Protein AF-A0A9N8DNL5-F1 (afdb_monomer)

Solvent-accessible surface area (backbone atoms only — not comparable to full-atom values): 12951 Å² total; per-residue (Å²): 137,85,82,71,65,72,66,59,66,75,75,49,87,77,77,59,66,73,66,71,72,61,70,70,54,91,74,56,85,76,52,72,68,57,38,50,55,44,40,69,40,89,44,74,67,52,39,34,61,72,51,72,67,52,64,84,85,36,72,60,53,48,46,10,54,50,47,49,52,49,54,50,50,51,51,51,52,50,49,50,52,52,50,42,52,55,45,49,52,26,40,57,54,33,55,50,50,36,73,75,72,43,81,92,42,91,84,52,55,82,80,53,50,68,66,56,52,25,36,45,28,22,40,49,66,76,41,69,56,74,81,54,68,69,55,38,50,49,53,51,70,74,46,71,81,56,69,84,80,71,74,86,46,73,64,60,54,48,52,50,49,48,73,72,64,60,79,83,57,67,70,79,22,73,65,41,47,49,51,51,52,50,55,50,50,50,63,70,44,50,81,76,46,52,75,67,58,42,52,52,51,53,50,54,52,53,54,54,58,53,56,56,56,61,66,73,75,111

Organism: NCBI:txid568900

Radius of gyration: 31.04 Å; Cα contacts (8 Å, |Δi|>4): 126; chains: 1; bounding box: 73×64×79 Å

Structure (mmCIF, N/CA/C/O backbone):
data_AF-A0A9N8DNL5-F1
#
_entry.id   AF-A0A9N8DNL5-F1
#
loop_
_atom_site.group_PDB
_atom_site.id
_atom_site.type_symbol
_atom_site.label_atom_id
_atom_site.label_alt_id
_atom_site.label_comp_id
_atom_site.label_asym_id
_atom_site.label_entity_id
_atom_site.label_seq_id
_atom_site.pdbx_PDB_ins_code
_atom_site.Cartn_x
_atom_site.Cartn_y
_atom_site.Cartn_z
_atom_site.occupancy
_atom_site.B_iso_or_equiv
_atom_site.auth_seq_id
_atom_site.auth_comp_id
_atom_site.auth_asym_id
_atom_site.auth_atom_id
_atom_site.pdbx_PDB_model_num
ATOM 1 N N . MET A 1 1 ? 21.127 46.447 -33.912 1.00 42.22 1 MET A N 1
ATOM 2 C CA . MET A 1 1 ? 21.836 46.184 -32.640 1.00 42.22 1 MET A CA 1
ATOM 3 C C . MET A 1 1 ? 22.276 44.729 -32.647 1.00 42.22 1 MET A C 1
ATOM 5 O O . MET A 1 1 ? 21.422 43.860 -32.560 1.00 42.22 1 MET A O 1
ATOM 9 N N . ALA A 1 2 ? 23.565 44.460 -32.865 1.00 48.03 2 ALA A N 1
ATOM 10 C CA . ALA A 1 2 ? 24.095 43.097 -32.912 1.00 48.03 2 ALA A CA 1
ATOM 11 C C . ALA A 1 2 ? 24.393 42.603 -31.489 1.00 48.03 2 ALA A C 1
ATOM 13 O O . ALA A 1 2 ? 25.037 43.297 -30.703 1.00 48.03 2 ALA A O 1
ATOM 14 N N . TYR A 1 3 ? 23.870 41.428 -31.154 1.00 49.16 3 TYR A N 1
ATOM 15 C CA . TYR A 1 3 ? 23.972 40.812 -29.836 1.00 49.16 3 TYR A CA 1
ATOM 16 C C . TYR A 1 3 ? 25.377 40.213 -29.650 1.00 49.16 3 TYR A C 1
ATOM 18 O O . TYR A 1 3 ? 25.775 39.312 -30.385 1.00 49.16 3 TYR A O 1
ATOM 26 N N . ALA A 1 4 ? 26.153 40.732 -28.695 1.00 56.88 4 ALA A N 1
ATOM 27 C CA . ALA A 1 4 ? 27.534 40.309 -28.452 1.00 56.88 4 ALA A CA 1
ATOM 28 C C . ALA A 1 4 ? 27.583 39.002 -27.635 1.00 56.88 4 ALA A C 1
ATOM 30 O O . ALA A 1 4 ? 27.710 39.025 -26.408 1.00 56.88 4 ALA A O 1
ATOM 31 N N . GLY A 1 5 ? 27.485 37.861 -28.325 1.00 59.97 5 GLY A N 1
ATOM 32 C CA . GLY A 1 5 ? 27.493 36.516 -27.730 1.00 59.97 5 GLY A CA 1
ATOM 33 C C . GLY A 1 5 ? 28.741 36.177 -26.901 1.00 59.97 5 GLY A C 1
ATOM 34 O O . GLY A 1 5 ? 28.669 35.353 -25.991 1.00 59.97 5 GLY A O 1
ATOM 35 N N . ASP A 1 6 ? 29.861 36.867 -27.127 1.00 60.97 6 ASP A N 1
ATOM 36 C CA . ASP A 1 6 ? 31.115 36.640 -26.394 1.00 60.97 6 ASP A CA 1
ATOM 37 C C . ASP A 1 6 ? 31.014 36.954 -24.896 1.00 60.97 6 ASP A C 1
ATOM 39 O O . ASP A 1 6 ? 31.701 36.340 -24.078 1.00 60.97 6 ASP A O 1
ATOM 43 N N . ARG A 1 7 ? 30.104 37.856 -24.504 1.00 57.50 7 ARG A N 1
ATOM 44 C CA . ARG A 1 7 ? 29.893 38.209 -23.092 1.00 57.50 7 ARG A CA 1
ATOM 45 C C . ARG A 1 7 ? 29.204 37.104 -22.286 1.00 57.50 7 ARG A C 1
ATOM 47 O O . ARG A 1 7 ? 29.402 37.044 -21.077 1.00 57.50 7 ARG A O 1
ATOM 54 N N . LEU A 1 8 ? 28.466 36.201 -22.938 1.00 55.16 8 LEU A N 1
ATOM 55 C CA . LEU A 1 8 ? 27.789 35.073 -22.281 1.00 55.16 8 LEU A CA 1
ATOM 56 C C . LEU A 1 8 ? 28.742 33.912 -21.951 1.00 55.16 8 LEU A C 1
ATOM 58 O O . LEU A 1 8 ? 28.474 33.128 -21.046 1.00 55.16 8 LEU A O 1
ATOM 62 N N . ARG A 1 9 ? 29.887 33.806 -22.640 1.00 54.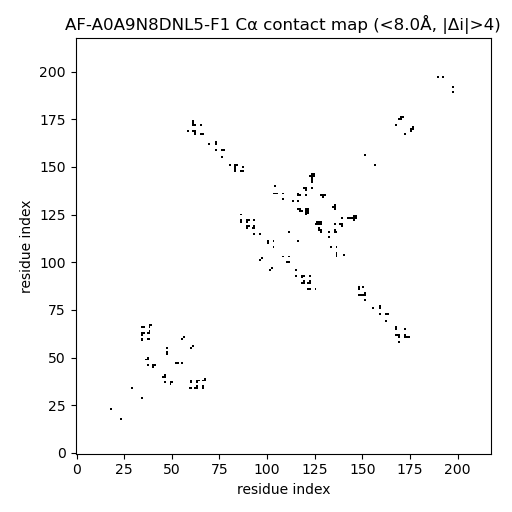59 9 ARG A N 1
ATOM 63 C CA . ARG A 1 9 ? 30.896 32.761 -22.373 1.00 54.59 9 ARG A CA 1
ATOM 64 C C . ARG A 1 9 ? 31.726 33.009 -21.112 1.00 54.59 9 ARG A C 1
ATOM 66 O O . ARG A 1 9 ? 32.368 32.080 -20.621 1.00 54.59 9 ARG A O 1
ATOM 73 N N . ILE A 1 10 ? 31.761 34.247 -20.618 1.00 57.16 10 ILE A N 1
ATOM 74 C CA . ILE A 1 10 ? 32.565 34.635 -19.448 1.00 57.16 10 ILE A CA 1
ATOM 75 C C . ILE A 1 10 ? 31.830 34.302 -18.145 1.00 57.16 10 ILE A C 1
ATOM 77 O O . ILE A 1 10 ? 32.465 33.922 -17.167 1.00 57.16 10 ILE A O 1
ATOM 81 N N . THR A 1 11 ? 30.501 34.390 -18.145 1.00 55.41 11 THR A N 1
ATOM 82 C CA . THR A 1 11 ? 29.647 34.116 -16.980 1.00 55.41 11 THR A CA 1
ATOM 83 C C . THR A 1 11 ? 29.130 32.681 -16.918 1.00 55.41 11 THR A C 1
ATOM 85 O O . THR A 1 11 ? 28.558 32.287 -15.904 1.00 55.41 11 THR A O 1
ATOM 88 N N . ALA A 1 12 ? 29.334 31.880 -17.967 1.00 50.41 12 ALA A N 1
ATOM 89 C CA . ALA A 1 12 ? 28.963 30.472 -17.956 1.00 50.41 12 ALA A CA 1
ATOM 90 C C . ALA A 1 12 ? 29.886 29.681 -17.003 1.00 50.41 12 ALA A C 1
ATOM 92 O O . ALA A 1 12 ? 31.111 29.758 -17.151 1.00 50.41 12 ALA A O 1
ATOM 93 N N . PRO A 1 13 ? 29.347 28.906 -16.041 1.00 52.03 13 PRO A N 1
ATOM 94 C CA . PRO A 1 13 ? 30.156 28.085 -15.147 1.00 52.03 13 PRO A CA 1
ATOM 95 C C . PRO A 1 13 ? 30.932 27.041 -15.961 1.00 52.03 13 PRO A C 1
ATOM 97 O O . PRO A 1 13 ? 30.364 26.092 -16.500 1.00 52.03 13 PRO A O 1
ATOM 100 N N . LYS A 1 14 ? 32.250 27.224 -16.075 1.00 53.91 14 LYS A N 1
ATOM 101 C CA . LYS A 1 14 ? 33.139 26.301 -16.787 1.00 53.91 14 LYS A CA 1
ATOM 102 C C . LYS A 1 14 ? 33.501 25.151 -15.853 1.00 53.91 14 LYS A C 1
ATOM 104 O O . LYS A 1 14 ? 34.304 25.329 -14.939 1.00 53.91 14 LYS A O 1
ATOM 109 N N . ARG A 1 15 ? 32.921 23.968 -16.075 1.00 52.59 15 ARG A N 1
ATOM 110 C CA . ARG A 1 15 ? 33.400 22.739 -15.423 1.00 52.59 15 ARG A CA 1
ATOM 111 C C . ARG A 1 15 ? 34.808 22.437 -15.935 1.00 52.59 15 ARG A C 1
ATOM 113 O O . ARG A 1 15 ? 35.069 22.526 -17.133 1.00 52.59 15 ARG A O 1
ATOM 120 N N . SER A 1 16 ? 35.738 22.149 -15.028 1.00 50.75 16 SER A N 1
ATOM 121 C CA . SER A 1 16 ? 37.130 21.903 -15.403 1.00 50.75 16 SER A CA 1
ATOM 122 C C . SER A 1 16 ? 37.247 20.598 -16.189 1.00 50.75 16 SER A C 1
ATOM 124 O O . SER A 1 16 ? 36.725 19.583 -15.741 1.00 50.75 16 SER A O 1
ATOM 126 N N . ILE A 1 17 ? 38.010 20.595 -17.283 1.00 52.38 17 ILE A N 1
ATOM 127 C CA . ILE A 1 17 ? 38.351 19.399 -18.083 1.00 52.38 17 ILE A CA 1
ATOM 128 C C . ILE A 1 17 ? 38.926 18.268 -17.202 1.00 52.38 17 ILE A C 1
ATOM 130 O O . ILE A 1 17 ? 38.632 17.097 -17.409 1.00 52.38 17 ILE A O 1
ATOM 134 N N . LYS A 1 18 ? 39.601 18.626 -16.100 1.00 46.03 18 LYS A N 1
ATOM 135 C CA . LYS A 1 18 ? 40.074 17.706 -15.049 1.00 46.03 18 LYS A CA 1
ATOM 136 C C . LYS A 1 18 ? 38.978 16.941 -14.290 1.00 46.03 18 LYS A C 1
ATOM 138 O O . LYS A 1 18 ? 39.320 16.136 -13.431 1.00 46.03 18 LYS A O 1
ATOM 143 N N . GLN A 1 19 ? 37.694 17.238 -14.489 1.00 49.69 19 GLN A N 1
ATOM 144 C CA . GLN A 1 19 ? 36.575 16.409 -14.009 1.00 49.69 19 GLN A CA 1
ATOM 145 C C . GLN A 1 19 ? 36.148 15.370 -15.051 1.00 49.69 19 GLN A C 1
ATOM 147 O O . GLN A 1 19 ? 35.568 14.364 -14.681 1.00 49.69 19 GLN A O 1
ATOM 152 N N . PHE A 1 20 ? 36.448 15.600 -16.331 1.00 46.34 20 PHE A N 1
ATOM 153 C CA . PHE A 1 20 ? 36.162 14.671 -17.423 1.00 46.34 20 PHE A CA 1
ATOM 154 C C . PHE A 1 20 ? 37.287 13.634 -17.575 1.00 46.34 20 PHE A C 1
ATOM 156 O O . PHE A 1 20 ? 37.034 12.456 -17.776 1.00 46.34 20 PHE A O 1
ATOM 163 N N . GLU A 1 21 ? 38.541 14.067 -17.410 1.00 40.50 21 GLU A N 1
ATOM 164 C CA . GLU A 1 21 ? 39.739 13.226 -17.583 1.00 40.50 21 GLU A CA 1
ATOM 165 C C . GLU A 1 21 ? 40.130 12.422 -16.335 1.00 40.50 21 GLU A C 1
ATOM 167 O O . GLU A 1 21 ? 41.000 11.559 -16.409 1.00 40.50 21 GLU A O 1
ATOM 172 N N . ARG A 1 22 ? 39.524 12.691 -15.169 1.00 38.41 22 ARG A N 1
ATOM 173 C CA . ARG A 1 22 ? 39.928 12.039 -13.912 1.00 38.41 22 ARG A CA 1
ATOM 174 C C . ARG A 1 22 ? 39.476 10.594 -13.774 1.00 38.41 22 ARG A C 1
ATOM 176 O O . ARG A 1 22 ? 39.698 10.033 -12.708 1.00 38.41 22 ARG A O 1
ATOM 183 N N . GLY A 1 23 ? 38.828 10.020 -14.789 1.00 41.22 23 GLY A N 1
ATOM 184 C CA . GLY A 1 23 ? 38.395 8.627 -14.745 1.00 41.22 23 GLY A CA 1
ATOM 185 C C . GLY A 1 23 ? 37.568 8.288 -13.501 1.00 41.22 23 GLY A C 1
ATOM 186 O O . GLY A 1 23 ? 37.514 7.125 -13.122 1.00 41.22 23 GLY A O 1
ATOM 187 N N . GLU A 1 24 ? 36.931 9.280 -12.859 1.00 40.25 24 GLU A N 1
ATOM 188 C CA . GLU A 1 24 ? 35.728 9.011 -12.082 1.00 40.25 24 GLU A CA 1
ATOM 189 C C . GLU A 1 24 ? 34.743 8.532 -13.132 1.00 40.25 24 GLU A C 1
ATOM 191 O O . GLU A 1 24 ? 34.172 9.325 -13.881 1.00 40.25 24 GLU A O 1
ATOM 196 N N . SER A 1 25 ? 34.686 7.214 -13.285 1.00 35.53 25 SER A N 1
ATOM 197 C CA . SER A 1 25 ? 33.756 6.543 -14.160 1.00 35.53 25 SER A CA 1
ATOM 198 C C . SER A 1 25 ? 32.389 7.177 -13.935 1.00 35.53 25 SER A C 1
ATOM 200 O O . SER A 1 25 ? 31.843 7.142 -12.835 1.00 35.53 25 SER A O 1
ATOM 202 N N . VAL A 1 26 ? 31.848 7.795 -14.987 1.00 46.91 26 VAL A N 1
ATOM 203 C CA . VAL A 1 26 ? 30.470 8.311 -15.011 1.00 46.91 26 VAL A CA 1
ATOM 204 C C . VAL A 1 26 ? 29.481 7.189 -14.651 1.00 46.91 26 VAL A C 1
ATOM 206 O O . VAL A 1 26 ? 28.403 7.453 -14.136 1.00 46.91 26 VAL A O 1
ATOM 209 N N . THR A 1 27 ? 29.907 5.939 -14.827 1.00 41.69 27 THR A N 1
ATOM 210 C CA . THR A 1 27 ? 29.339 4.712 -14.278 1.00 41.69 27 THR A CA 1
ATOM 211 C C . THR A 1 27 ? 29.932 4.408 -12.893 1.00 41.69 27 THR A C 1
ATOM 213 O O . THR A 1 27 ? 30.794 3.541 -12.738 1.00 41.69 27 THR A O 1
ATOM 216 N N . VAL A 1 28 ? 2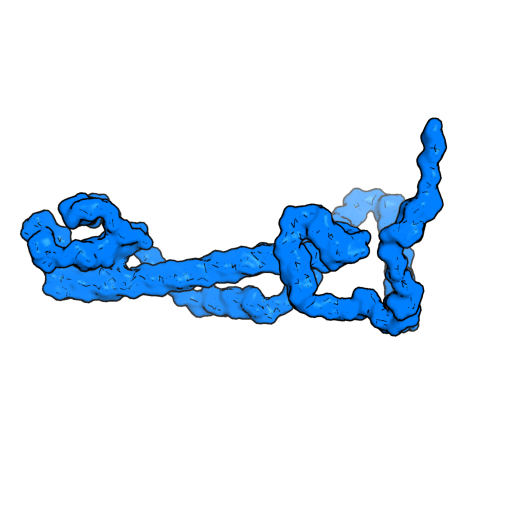9.503 5.120 -11.857 1.00 45.72 28 VAL A N 1
ATOM 217 C CA . VAL A 1 28 ? 29.413 4.469 -10.542 1.00 45.72 28 VAL A CA 1
ATOM 218 C C . VAL A 1 28 ? 28.092 3.714 -10.584 1.00 45.72 28 VAL A C 1
ATOM 220 O O . VAL A 1 28 ? 27.118 4.278 -11.073 1.00 45.72 28 VAL A O 1
ATOM 223 N N . ALA A 1 29 ? 28.046 2.458 -10.132 1.00 46.06 29 ALA A N 1
ATOM 224 C CA . ALA A 1 29 ? 26.772 1.783 -9.894 1.00 46.06 29 ALA A CA 1
ATOM 225 C C . ALA A 1 29 ? 25.918 2.729 -9.043 1.00 46.06 29 ALA A C 1
ATOM 227 O O . ALA A 1 29 ? 26.286 3.020 -7.901 1.00 46.06 29 ALA A O 1
ATOM 228 N N . HIS A 1 30 ? 24.892 3.328 -9.650 1.00 55.09 30 HIS A N 1
ATOM 229 C CA . HIS A 1 30 ? 24.216 4.455 -9.033 1.00 55.09 30 HIS A CA 1
ATOM 230 C C . HIS A 1 30 ? 23.573 3.954 -7.739 1.00 55.09 30 HIS A C 1
ATOM 232 O O . HIS A 1 30 ? 22.736 3.050 -7.785 1.00 55.09 30 HIS A O 1
ATOM 238 N N . PRO A 1 31 ? 24.000 4.473 -6.571 1.00 62.81 31 PRO A N 1
ATOM 239 C CA . PRO A 1 31 ? 23.495 3.991 -5.300 1.00 62.81 31 PRO A CA 1
ATOM 240 C C . PRO A 1 31 ? 21.985 4.211 -5.273 1.00 62.81 31 PRO A C 1
ATOM 242 O O . PRO A 1 31 ? 21.491 5.196 -5.822 1.00 62.81 31 PRO A O 1
ATOM 245 N N . HIS A 1 32 ? 21.256 3.322 -4.600 1.00 65.50 32 HIS A N 1
ATOM 246 C CA . HIS A 1 32 ? 1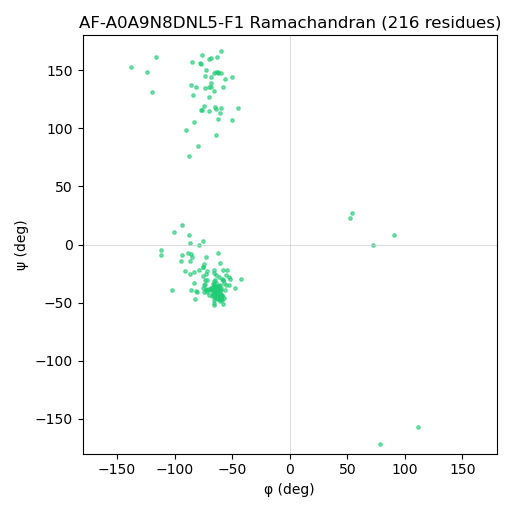9.798 3.371 -4.422 1.00 65.50 32 HIS A CA 1
ATOM 247 C C . HIS A 1 32 ? 19.263 4.792 -4.103 1.00 65.50 32 HIS A C 1
ATOM 249 O O . HIS A 1 32 ? 18.138 5.154 -4.456 1.00 65.50 32 HIS A O 1
ATOM 255 N N . GLU A 1 33 ? 20.071 5.630 -3.455 1.00 67.19 33 GLU A N 1
ATOM 256 C CA . GLU A 1 33 ? 19.788 7.037 -3.162 1.00 67.19 33 GLU A CA 1
ATOM 257 C C . GLU A 1 33 ? 19.566 7.918 -4.404 1.00 67.19 33 GLU A C 1
ATOM 259 O O . GLU A 1 33 ? 18.685 8.779 -4.393 1.00 67.19 33 GLU A O 1
ATOM 264 N N . HIS A 1 34 ? 20.321 7.713 -5.487 1.00 71.94 34 HIS A N 1
ATOM 265 C CA . HIS A 1 34 ? 20.186 8.493 -6.722 1.00 71.94 34 HIS A CA 1
ATOM 266 C C . HIS A 1 34 ? 18.898 8.141 -7.470 1.00 71.94 34 HIS A C 1
ATOM 268 O O . HIS A 1 34 ? 18.178 9.047 -7.893 1.00 71.94 34 HIS A O 1
ATOM 274 N N . LEU A 1 35 ? 18.544 6.854 -7.521 1.00 73.62 35 LEU A N 1
ATOM 275 C CA . LEU A 1 35 ? 17.275 6.401 -8.089 1.00 73.62 35 LEU A CA 1
ATOM 276 C C . LEU A 1 35 ? 16.068 6.894 -7.276 1.00 73.62 35 LEU A C 1
ATOM 278 O O . LEU A 1 35 ? 15.072 7.315 -7.862 1.00 73.62 35 LEU A O 1
ATOM 282 N N . ARG A 1 36 ? 16.167 6.946 -5.938 1.00 74.50 36 ARG A N 1
ATOM 283 C CA . ARG A 1 36 ? 15.143 7.598 -5.094 1.00 74.50 36 ARG A CA 1
ATOM 284 C C . ARG A 1 36 ? 15.032 9.093 -5.376 1.00 74.50 36 ARG A C 1
ATOM 286 O O . ARG A 1 36 ? 13.927 9.626 -5.440 1.00 74.50 36 ARG A O 1
ATOM 293 N N . ALA A 1 37 ? 16.158 9.782 -5.551 1.00 76.75 37 ALA A N 1
ATOM 294 C CA . ALA A 1 37 ? 16.158 11.201 -5.893 1.00 76.75 37 ALA A CA 1
ATOM 295 C C . ALA A 1 37 ? 15.527 11.457 -7.275 1.00 76.75 37 ALA A C 1
ATOM 297 O O . ALA A 1 37 ? 14.791 12.430 -7.436 1.00 76.75 37 ALA A O 1
ATOM 298 N N . LEU A 1 38 ? 15.748 10.563 -8.247 1.00 78.88 38 LEU A N 1
ATOM 299 C CA . LEU A 1 38 ? 15.049 10.568 -9.536 1.00 78.88 38 LEU A CA 1
ATOM 300 C C . LEU A 1 38 ? 13.546 10.306 -9.378 1.00 78.88 38 LEU A C 1
ATOM 302 O O . LEU A 1 38 ? 12.748 11.041 -9.956 1.00 78.88 38 LEU A O 1
ATOM 306 N N . ALA A 1 39 ? 13.154 9.324 -8.563 1.00 78.88 39 ALA A N 1
ATOM 307 C CA . ALA A 1 39 ? 11.749 8.996 -8.312 1.00 78.88 39 ALA A CA 1
ATOM 308 C C . ALA A 1 39 ? 10.992 10.172 -7.668 1.00 78.88 39 ALA A C 1
ATOM 310 O O . ALA A 1 39 ? 9.844 10.445 -8.009 1.00 78.88 39 ALA A O 1
ATOM 311 N N . ALA A 1 40 ? 11.656 10.932 -6.793 1.00 81.88 40 ALA A N 1
ATOM 312 C CA . ALA A 1 40 ? 11.092 12.120 -6.154 1.00 81.88 40 ALA A CA 1
ATOM 313 C C . ALA A 1 40 ? 10.953 13.339 -7.093 1.00 81.88 40 ALA A C 1
ATOM 315 O O . ALA A 1 40 ? 10.324 14.337 -6.724 1.00 81.88 40 ALA A O 1
ATOM 316 N N . CYS A 1 41 ? 11.536 13.306 -8.296 1.00 81.94 41 CYS A N 1
ATOM 317 C CA . CYS A 1 41 ? 11.448 14.411 -9.247 1.00 81.94 41 CYS A CA 1
ATOM 318 C C . CYS A 1 41 ? 10.059 14.474 -9.899 1.00 81.94 41 CYS A C 1
ATOM 320 O O . CYS A 1 41 ? 9.652 13.584 -10.641 1.00 81.94 41 CYS A O 1
ATOM 322 N N . THR A 1 42 ? 9.354 15.588 -9.698 1.00 79.31 42 THR A N 1
ATOM 323 C CA . THR A 1 42 ? 8.004 15.811 -10.249 1.00 79.31 42 THR A CA 1
ATOM 324 C C . THR A 1 42 ? 7.987 16.555 -11.584 1.00 79.31 42 THR A C 1
ATOM 326 O O . THR A 1 42 ? 6.963 16.582 -12.262 1.00 79.31 42 THR A O 1
ATOM 329 N N . THR A 1 43 ? 9.100 17.182 -11.978 1.00 81.31 43 THR A N 1
ATOM 330 C CA . THR A 1 43 ? 9.181 18.018 -13.186 1.00 81.31 43 THR A CA 1
ATOM 331 C C . THR A 1 43 ? 10.274 17.536 -14.127 1.00 81.31 43 THR A C 1
ATOM 333 O O . THR A 1 43 ? 11.332 17.098 -13.680 1.00 81.31 43 THR A O 1
ATOM 336 N N . HIS A 1 44 ? 10.067 17.719 -15.436 1.00 73.44 44 HIS A N 1
ATOM 337 C CA . HIS A 1 44 ? 11.084 17.408 -16.446 1.00 73.44 44 HIS A CA 1
ATOM 338 C C . HIS A 1 44 ? 12.419 18.122 -16.200 1.00 73.44 44 HIS A C 1
ATOM 340 O O . HIS A 1 44 ? 13.468 17.540 -16.449 1.00 73.44 44 HIS A O 1
ATOM 346 N N . GLY A 1 45 ? 12.397 19.356 -15.680 1.00 77.88 45 GLY A N 1
ATOM 347 C CA . GLY A 1 45 ? 13.618 20.085 -15.331 1.00 77.88 45 GLY A CA 1
ATOM 348 C C . GLY A 1 45 ? 14.387 19.430 -14.182 1.00 77.88 45 GLY A C 1
ATOM 349 O O . GLY A 1 45 ? 15.603 19.284 -14.267 1.00 77.88 45 GLY A O 1
ATOM 350 N N . ALA A 1 46 ? 13.688 18.983 -13.135 1.00 79.69 46 ALA A N 1
ATOM 351 C CA . ALA A 1 46 ? 14.308 18.270 -12.020 1.00 79.69 46 ALA A CA 1
ATOM 352 C C . ALA A 1 46 ? 14.909 16.931 -12.473 1.00 79.69 46 ALA A C 1
ATOM 354 O O . ALA A 1 46 ? 16.068 16.655 -12.170 1.00 79.69 46 ALA A O 1
ATOM 355 N N . THR A 1 47 ? 14.173 16.161 -13.284 1.00 75.56 47 THR A N 1
ATOM 356 C CA . THR A 1 47 ? 14.681 14.915 -13.877 1.00 75.56 47 THR A CA 1
ATOM 357 C C . THR A 1 47 ? 15.913 15.181 -14.741 1.00 75.56 47 THR A C 1
ATOM 359 O O . THR A 1 47 ? 16.924 14.525 -14.546 1.00 75.56 47 THR A O 1
ATOM 362 N N . PHE A 1 48 ? 15.884 16.198 -15.612 1.00 74.94 48 PHE A N 1
ATOM 363 C CA . PHE A 1 48 ? 17.024 16.580 -16.457 1.00 74.94 48 PHE A CA 1
ATOM 364 C C . PHE A 1 48 ? 18.265 16.958 -15.638 1.00 74.94 48 PHE A C 1
ATOM 366 O O . PHE A 1 48 ? 19.388 16.611 -15.996 1.00 74.94 48 PHE A O 1
ATOM 373 N N . HIS A 1 49 ? 18.093 17.661 -14.518 1.00 75.00 49 HIS A N 1
ATOM 374 C CA . HIS A 1 49 ? 19.212 17.986 -13.636 1.00 75.00 49 HIS A CA 1
ATOM 375 C C . HIS A 1 49 ? 19.770 16.752 -12.923 1.00 75.00 49 HIS A C 1
ATOM 377 O O . HIS A 1 49 ? 20.990 16.630 -12.797 1.00 75.00 49 HIS A O 1
ATOM 383 N N . GLN A 1 50 ? 18.898 15.837 -12.502 1.00 73.81 50 GLN A N 1
ATOM 384 C CA . GLN A 1 50 ? 19.274 14.630 -11.774 1.00 73.81 50 GLN A CA 1
ATOM 385 C C . GLN A 1 50 ? 19.925 13.570 -12.679 1.00 73.81 50 GLN A C 1
ATOM 387 O O . GLN A 1 50 ? 20.893 12.932 -12.262 1.00 73.81 50 GLN A O 1
ATOM 392 N N . THR A 1 51 ? 19.479 13.461 -13.936 1.00 69.88 51 THR A N 1
ATOM 393 C CA . THR A 1 51 ? 20.136 12.680 -15.000 1.00 69.88 51 THR A CA 1
ATOM 394 C C . THR A 1 51 ? 21.334 13.414 -15.610 1.00 69.88 51 THR A C 1
ATOM 396 O O . THR A 1 51 ? 21.984 12.905 -16.514 1.00 69.88 51 THR A O 1
ATOM 399 N N . LYS A 1 52 ? 21.648 14.635 -15.145 1.00 68.75 52 LYS A N 1
ATOM 400 C CA . LYS A 1 52 ? 22.717 15.505 -15.678 1.00 68.75 52 LYS A CA 1
ATOM 401 C C . LYS A 1 52 ? 22.608 15.770 -17.190 1.00 68.75 52 LYS A C 1
ATOM 403 O O . LYS A 1 52 ? 23.611 16.083 -17.831 1.00 68.75 52 LYS A O 1
ATOM 408 N N . GLY A 1 53 ? 21.397 15.714 -17.734 1.00 66.88 53 GLY A N 1
ATOM 409 C CA . GLY A 1 53 ? 21.105 15.891 -19.151 1.00 66.88 53 GLY A CA 1
ATOM 410 C C . GLY A 1 53 ? 21.123 14.605 -19.971 1.00 66.88 53 GLY A C 1
ATO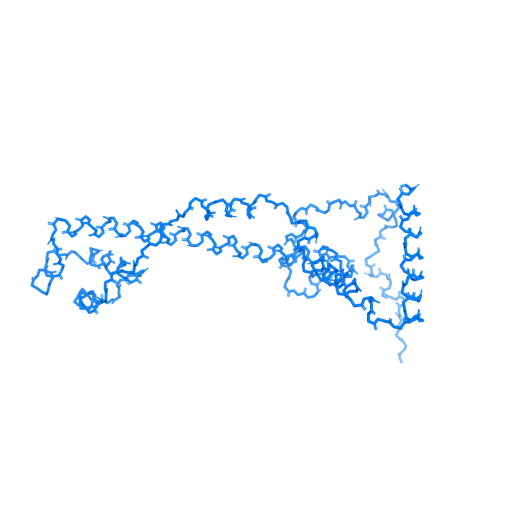M 411 O O . GLY A 1 53 ? 21.029 14.688 -21.194 1.00 66.88 53 GLY A O 1
ATOM 412 N N . ASP A 1 54 ? 21.223 13.448 -19.316 1.00 65.38 54 ASP A N 1
ATOM 413 C CA . ASP A 1 54 ? 21.040 12.156 -19.965 1.00 65.38 54 ASP A CA 1
ATOM 414 C C . ASP A 1 54 ? 19.568 11.920 -20.352 1.00 65.38 54 ASP A C 1
ATOM 416 O O . ASP A 1 54 ? 18.647 12.589 -19.857 1.00 65.38 54 ASP A O 1
ATOM 420 N N . MET A 1 55 ? 19.358 11.008 -21.299 1.00 60.72 55 MET A N 1
ATOM 421 C CA . MET A 1 55 ? 18.091 10.815 -21.994 1.00 60.72 55 MET A CA 1
ATOM 422 C C . MET A 1 55 ? 16.999 10.259 -21.066 1.00 60.72 55 MET A C 1
ATOM 424 O O . MET A 1 55 ? 17.243 9.390 -20.240 1.00 60.72 55 MET A O 1
ATOM 428 N N . ILE A 1 56 ? 15.749 10.696 -21.267 1.00 63.62 56 ILE A N 1
ATOM 429 C CA . ILE A 1 56 ? 14.554 10.207 -20.537 1.00 63.62 56 ILE A CA 1
ATOM 430 C C . ILE A 1 56 ? 14.323 8.693 -20.743 1.00 63.62 56 ILE A C 1
ATOM 432 O O . ILE A 1 56 ? 13.602 8.067 -19.977 1.00 63.62 56 ILE A O 1
ATOM 436 N N . ASN A 1 57 ? 14.961 8.095 -21.752 1.00 64.62 57 ASN A N 1
ATOM 437 C CA . ASN A 1 57 ? 14.884 6.667 -22.052 1.00 64.62 57 ASN A CA 1
ATOM 438 C C . ASN A 1 57 ? 16.018 5.845 -21.415 1.00 64.62 57 ASN A C 1
ATOM 440 O O . ASN A 1 57 ? 16.270 4.733 -21.870 1.00 64.62 57 ASN A O 1
ATOM 444 N N . SER A 1 58 ? 16.728 6.379 -20.419 1.00 70.62 58 SER A N 1
ATOM 445 C CA . SER A 1 58 ? 17.723 5.599 -19.687 1.00 70.62 58 SER A CA 1
ATOM 446 C C . SER A 1 58 ? 17.060 4.584 -18.753 1.00 70.62 58 SER A C 1
ATOM 448 O O . SER A 1 58 ? 15.973 4.814 -18.213 1.00 70.62 58 SER A O 1
ATOM 450 N N . ASP A 1 59 ? 17.749 3.469 -18.523 1.00 72.06 59 ASP A N 1
ATOM 451 C CA . ASP A 1 59 ? 17.341 2.410 -17.593 1.00 72.06 59 ASP A CA 1
ATOM 452 C C . ASP A 1 59 ? 17.025 2.956 -16.191 1.00 72.06 59 ASP A C 1
ATOM 454 O O . ASP A 1 59 ? 16.071 2.529 -15.542 1.00 72.06 59 ASP A O 1
ATOM 458 N N . GLU A 1 60 ? 17.758 3.981 -15.760 1.00 71.25 60 GLU A N 1
ATOM 459 C CA . GLU A 1 60 ? 17.581 4.665 -14.477 1.00 71.25 60 GLU A CA 1
ATOM 460 C C . GLU A 1 60 ? 16.233 5.375 -14.359 1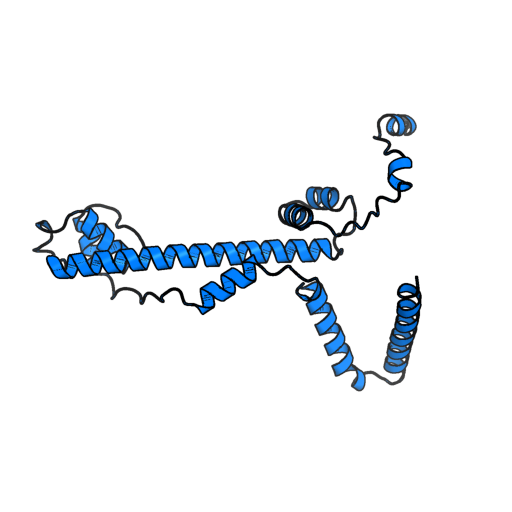.00 71.25 60 GLU A C 1
ATOM 462 O O . GLU A 1 60 ? 15.607 5.361 -13.296 1.00 71.25 60 GLU A O 1
ATOM 467 N N . PHE A 1 61 ? 15.752 5.987 -15.445 1.00 74.75 61 PHE A N 1
ATOM 468 C CA . PHE A 1 61 ? 14.438 6.616 -15.446 1.00 74.75 61 PHE A CA 1
ATOM 469 C C . PHE A 1 61 ? 13.349 5.563 -15.218 1.00 74.75 61 PHE A C 1
ATOM 471 O O . PHE A 1 61 ? 12.485 5.746 -14.356 1.00 74.75 61 PHE A O 1
ATOM 478 N N . PHE A 1 62 ? 13.429 4.428 -15.914 1.00 75.88 62 PHE A N 1
ATOM 479 C CA . PHE A 1 62 ? 12.474 3.332 -15.751 1.00 75.88 62 PHE A CA 1
ATOM 480 C C . PHE A 1 62 ? 12.564 2.679 -14.367 1.00 75.88 62 PHE A C 1
ATOM 482 O O . PHE A 1 62 ? 11.529 2.469 -13.732 1.00 75.88 62 PHE A O 1
ATOM 489 N N . GLN A 1 63 ? 13.771 2.442 -13.851 1.00 79.19 63 GLN A N 1
ATOM 490 C CA . GLN A 1 63 ? 13.980 1.945 -12.487 1.00 79.19 63 GLN A CA 1
ATOM 491 C C . GLN A 1 63 ? 13.414 2.908 -11.436 1.00 79.19 63 GLN A C 1
ATOM 493 O O . GLN A 1 63 ? 12.734 2.470 -10.511 1.00 79.19 63 GLN A O 1
ATOM 498 N N . SER A 1 64 ? 13.612 4.221 -11.596 1.00 78.94 64 SER A N 1
ATOM 499 C CA . SER A 1 64 ? 13.066 5.223 -10.671 1.00 78.94 64 SER A CA 1
ATOM 500 C C . SER A 1 64 ? 11.532 5.234 -10.651 1.00 78.94 64 SER A C 1
ATOM 502 O O . SER A 1 64 ? 10.926 5.357 -9.587 1.00 78.94 64 SER A O 1
ATOM 504 N N . LYS A 1 65 ? 10.885 5.031 -11.807 1.00 82.69 65 LYS A N 1
ATOM 505 C CA . LYS A 1 65 ? 9.420 4.950 -11.911 1.00 82.69 65 LYS A CA 1
ATOM 506 C C . LYS A 1 65 ? 8.860 3.680 -11.278 1.00 82.69 65 LYS A C 1
ATOM 508 O O . LYS A 1 65 ? 7.828 3.743 -10.615 1.00 82.69 65 LYS A O 1
ATOM 513 N N . MET A 1 66 ? 9.553 2.554 -11.425 1.00 80.31 66 MET A N 1
ATOM 514 C CA . MET A 1 66 ? 9.206 1.325 -10.704 1.00 80.31 66 MET A CA 1
ATOM 515 C C . MET A 1 66 ? 9.377 1.495 -9.191 1.00 80.31 66 MET A C 1
ATOM 517 O O . MET A 1 66 ? 8.558 1.002 -8.422 1.00 80.31 66 MET A O 1
ATOM 521 N N . MET A 1 67 ? 10.393 2.244 -8.757 1.00 81.25 67 MET A N 1
ATOM 522 C CA . MET A 1 67 ? 10.607 2.586 -7.347 1.00 81.25 67 MET A CA 1
ATOM 523 C C . MET A 1 67 ? 9.448 3.397 -6.770 1.00 81.25 67 MET A C 1
ATOM 525 O O . MET A 1 67 ? 8.969 3.089 -5.686 1.00 81.25 67 MET A O 1
ATOM 529 N N . GLU A 1 68 ? 8.944 4.377 -7.522 1.00 84.31 68 GLU A N 1
ATOM 530 C CA . GLU A 1 68 ? 7.772 5.171 -7.137 1.00 84.31 68 GLU A CA 1
ATOM 531 C C . GLU A 1 68 ? 6.518 4.297 -6.951 1.00 84.31 68 GLU A C 1
ATOM 533 O O . GLU A 1 68 ? 5.803 4.441 -5.958 1.00 84.31 68 GLU A O 1
ATOM 538 N N . GLN A 1 69 ? 6.266 3.365 -7.877 1.00 84.06 69 GLN A N 1
ATOM 539 C CA . GLN A 1 69 ? 5.149 2.417 -7.770 1.00 84.06 69 GLN A CA 1
ATOM 540 C C . GLN A 1 69 ? 5.310 1.495 -6.561 1.00 84.06 69 GLN A C 1
ATOM 542 O O . GLN A 1 69 ? 4.390 1.343 -5.760 1.00 84.06 69 GLN A O 1
ATOM 547 N N . ARG A 1 70 ? 6.510 0.948 -6.376 1.00 84.81 70 ARG A N 1
ATOM 548 C CA . ARG A 1 70 ? 6.830 0.064 -5.259 1.00 84.81 70 ARG A CA 1
ATOM 549 C C . ARG A 1 70 ? 6.695 0.761 -3.906 1.00 84.81 70 ARG A C 1
ATOM 551 O O . ARG A 1 70 ? 6.119 0.192 -2.985 1.00 84.81 70 ARG A O 1
ATOM 558 N N . ASP A 1 71 ? 7.157 2.004 -3.785 1.00 85.69 71 ASP A N 1
ATOM 559 C CA . ASP A 1 71 ? 6.976 2.812 -2.575 1.00 85.69 71 ASP A CA 1
ATOM 560 C C . ASP A 1 71 ? 5.485 3.067 -2.287 1.00 85.69 71 ASP A C 1
ATOM 562 O O . ASP A 1 71 ? 5.060 3.057 -1.124 1.00 85.69 71 ASP A O 1
ATOM 566 N N . ALA A 1 72 ? 4.666 3.254 -3.329 1.00 88.31 72 ALA A N 1
ATOM 567 C CA . ALA A 1 72 ? 3.218 3.369 -3.185 1.00 88.31 72 ALA A CA 1
ATOM 568 C C . ALA A 1 72 ? 2.581 2.059 -2.688 1.00 88.31 72 ALA A C 1
ATOM 570 O O . ALA A 1 72 ? 1.744 2.106 -1.781 1.00 88.31 72 ALA A O 1
ATOM 571 N N . ASP A 1 73 ? 3.019 0.909 -3.202 1.00 87.69 73 ASP A N 1
ATOM 572 C CA . ASP A 1 73 ? 2.538 -0.412 -2.783 1.00 87.69 73 ASP A CA 1
ATOM 573 C C . ASP A 1 73 ? 2.949 -0.740 -1.342 1.00 87.69 73 ASP A C 1
ATOM 575 O O . ASP A 1 73 ? 2.110 -1.142 -0.531 1.00 87.69 73 ASP A O 1
ATOM 579 N N . ILE A 1 74 ? 4.203 -0.465 -0.964 1.00 88.69 74 ILE A N 1
ATOM 580 C CA . ILE A 1 74 ? 4.685 -0.589 0.422 1.00 88.69 74 ILE A CA 1
ATOM 581 C C . ILE A 1 74 ? 3.829 0.274 1.350 1.00 88.69 74 ILE A C 1
ATOM 583 O O . ILE A 1 74 ? 3.402 -0.176 2.417 1.00 88.69 74 ILE A O 1
ATOM 587 N N . LYS A 1 75 ? 3.549 1.522 0.959 1.00 90.81 75 LYS A N 1
ATOM 588 C CA . LYS A 1 75 ? 2.703 2.425 1.746 1.00 90.81 75 LYS A CA 1
ATOM 589 C C . LYS A 1 75 ? 1.275 1.890 1.870 1.00 90.81 75 LYS A C 1
ATOM 591 O O . LYS A 1 75 ? 0.707 1.943 2.963 1.00 90.81 75 LYS A O 1
ATOM 596 N N . ALA A 1 76 ? 0.702 1.364 0.789 1.00 89.88 76 ALA A N 1
ATOM 597 C CA . ALA A 1 76 ? -0.635 0.780 0.790 1.00 89.88 76 ALA A CA 1
ATOM 598 C C . ALA A 1 76 ? -0.718 -0.453 1.705 1.00 89.88 76 ALA A C 1
ATOM 600 O O . ALA A 1 76 ? -1.632 -0.542 2.530 1.00 89.88 76 ALA A O 1
ATOM 601 N N . LEU A 1 77 ? 0.262 -1.359 1.633 1.00 89.31 77 LEU A N 1
ATOM 602 C CA . LEU A 1 77 ? 0.341 -2.545 2.489 1.00 89.31 77 LEU A CA 1
ATOM 603 C C . LEU A 1 77 ? 0.563 -2.183 3.959 1.00 89.31 77 LEU A C 1
ATOM 605 O O . LEU A 1 77 ? -0.125 -2.723 4.826 1.00 89.31 77 LEU A O 1
ATOM 609 N N . LYS A 1 78 ? 1.434 -1.213 4.264 1.00 91.12 78 LYS A N 1
ATOM 610 C CA . LYS A 1 78 ? 1.606 -0.702 5.636 1.00 91.12 78 LYS A CA 1
ATOM 611 C C . LYS A 1 78 ? 0.312 -0.120 6.193 1.00 91.12 78 LYS A C 1
ATOM 613 O O . LYS A 1 78 ? -0.057 -0.434 7.324 1.00 91.12 78 LYS A O 1
ATOM 618 N N . GLN A 1 79 ? -0.416 0.663 5.396 1.00 90.00 79 GLN A N 1
ATOM 619 C CA . GLN A 1 79 ? -1.706 1.212 5.812 1.00 90.00 79 GLN A CA 1
ATOM 620 C C . GLN A 1 79 ? -2.750 0.106 6.023 1.00 90.00 79 GLN A C 1
ATOM 622 O O . GLN A 1 79 ? -3.515 0.151 6.986 1.00 90.00 79 GLN A O 1
ATOM 627 N N . LYS A 1 80 ? -2.776 -0.913 5.154 1.00 89.00 80 LYS A N 1
ATOM 628 C CA . LYS A 1 80 ? -3.639 -2.095 5.304 1.00 89.00 80 LYS A CA 1
ATOM 629 C C . LYS A 1 80 ? -3.314 -2.851 6.598 1.00 89.00 80 LYS A C 1
ATOM 631 O O . LYS A 1 80 ? -4.239 -3.195 7.335 1.00 89.00 80 LYS A O 1
ATOM 636 N N . LYS A 1 81 ? -2.033 -3.044 6.925 1.00 90.56 81 LYS A N 1
ATOM 637 C CA . LYS A 1 81 ? -1.574 -3.658 8.184 1.00 90.56 81 LYS A CA 1
ATOM 638 C C . LYS A 1 81 ? -2.006 -2.851 9.406 1.00 90.56 81 LYS A C 1
ATOM 640 O O . LYS A 1 81 ? -2.553 -3.401 10.358 1.00 90.56 81 LYS A O 1
ATOM 645 N N . GLU A 1 82 ? -1.822 -1.535 9.380 1.00 90.31 82 GLU A N 1
ATOM 646 C CA . GLU A 1 82 ? -2.243 -0.667 10.483 1.00 90.31 82 GLU A CA 1
ATOM 647 C C . GLU A 1 82 ? -3.767 -0.698 10.681 1.00 90.31 82 GLU A C 1
ATOM 649 O O . GLU A 1 82 ? -4.250 -0.872 11.802 1.00 90.31 82 GLU A O 1
ATOM 654 N N . ASN A 1 83 ? -4.533 -0.605 9.591 1.00 86.94 83 ASN A N 1
ATOM 655 C CA . ASN A 1 83 ? -5.994 -0.604 9.629 1.00 86.94 83 ASN A CA 1
ATOM 656 C C . ASN A 1 83 ? -6.561 -1.939 10.126 1.00 86.94 83 ASN A C 1
ATOM 658 O O . ASN A 1 83 ? -7.479 -1.944 10.946 1.00 86.94 83 ASN A O 1
ATOM 662 N N . THR A 1 84 ? -6.015 -3.066 9.658 1.00 87.38 84 THR A N 1
ATOM 663 C CA . THR A 1 84 ? -6.443 -4.407 10.089 1.00 87.38 84 THR A CA 1
ATOM 664 C C . THR A 1 84 ? -6.157 -4.620 11.573 1.00 87.38 84 THR A C 1
ATOM 666 O O . THR A 1 84 ? -7.057 -5.022 12.307 1.00 87.38 84 THR A O 1
ATOM 669 N N . MET A 1 85 ? -4.965 -4.251 12.057 1.00 87.88 85 MET A N 1
ATOM 670 C CA . MET A 1 85 ? -4.646 -4.312 13.489 1.00 87.88 85 MET A CA 1
ATOM 671 C C . MET A 1 85 ? -5.539 -3.390 14.332 1.00 87.88 85 MET A C 1
ATOM 673 O O . MET A 1 85 ? -5.990 -3.777 15.409 1.00 87.88 85 MET A O 1
ATOM 677 N N . ALA A 1 86 ? -5.814 -2.169 13.864 1.00 87.06 86 ALA A N 1
ATOM 678 C CA . ALA A 1 86 ? -6.674 -1.223 14.574 1.00 87.06 86 ALA A CA 1
ATOM 679 C C . ALA A 1 86 ? -8.138 -1.687 14.643 1.00 87.06 86 ALA A C 1
ATOM 681 O O . ALA A 1 86 ? -8.820 -1.399 15.630 1.00 87.06 86 ALA A O 1
ATOM 682 N N . LEU A 1 87 ? -8.616 -2.378 13.606 1.00 86.06 87 LEU A N 1
ATOM 683 C CA . LEU A 1 87 ? -9.956 -2.956 13.557 1.00 86.06 87 LEU A CA 1
ATOM 684 C C . LEU A 1 87 ? -10.050 -4.219 14.420 1.00 86.06 87 LEU A C 1
ATOM 686 O O . LEU A 1 87 ? -11.047 -4.394 15.112 1.00 86.06 87 LEU A O 1
ATOM 690 N N . GLN A 1 88 ? -8.997 -5.041 14.449 1.00 87.50 88 GLN A N 1
ATOM 691 C CA . GLN A 1 88 ? -8.916 -6.209 15.325 1.00 87.50 88 GLN A CA 1
ATOM 692 C C . GLN A 1 88 ? -8.957 -5.802 16.802 1.00 87.50 88 GLN A C 1
ATOM 694 O O . GLN A 1 88 ? -9.776 -6.321 17.548 1.00 87.50 88 GLN A O 1
ATOM 699 N N . LYS A 1 89 ? -8.177 -4.791 17.209 1.00 88.94 89 LYS A N 1
ATOM 700 C CA . LYS A 1 89 ? -8.250 -4.246 18.577 1.00 88.94 89 LYS A CA 1
ATOM 701 C C . LYS A 1 89 ? -9.643 -3.718 18.919 1.00 88.94 89 LYS A C 1
ATOM 703 O O . LYS A 1 89 ? -10.151 -3.986 19.998 1.00 88.94 89 LYS A O 1
ATOM 708 N N . ALA A 1 90 ? -10.274 -2.994 17.991 1.00 87.50 90 ALA A N 1
ATOM 709 C CA . ALA A 1 90 ? -11.631 -2.490 18.193 1.00 87.50 90 ALA A CA 1
ATOM 710 C C . ALA A 1 90 ? -12.659 -3.624 18.326 1.00 87.50 90 ALA A C 1
ATOM 712 O O . ALA A 1 90 ? -13.620 -3.475 19.072 1.00 87.50 90 ALA A O 1
ATOM 713 N N . LYS A 1 91 ? -12.455 -4.746 17.624 1.00 88.25 91 LYS A N 1
ATOM 714 C CA . LYS A 1 91 ? -13.260 -5.957 17.785 1.00 88.25 91 LYS A CA 1
ATOM 715 C C . LYS A 1 91 ? -13.064 -6.574 19.164 1.00 88.25 91 LYS A C 1
ATOM 717 O O . LYS A 1 91 ? -14.052 -6.818 19.835 1.00 88.25 91 LYS A O 1
ATOM 722 N N . ASP A 1 92 ? -11.822 -6.781 19.592 1.00 88.62 92 ASP A N 1
ATOM 723 C CA . ASP A 1 92 ? -11.533 -7.403 20.887 1.00 88.62 92 ASP A CA 1
ATOM 724 C C . ASP A 1 92 ? -12.098 -6.553 22.049 1.00 88.62 92 ASP A C 1
ATOM 726 O O . ASP A 1 92 ? -12.686 -7.082 22.991 1.00 88.62 92 ASP A O 1
ATOM 730 N N . GLU A 1 93 ? -11.993 -5.221 21.952 1.00 89.88 93 GLU A N 1
ATOM 731 C CA . GLU A 1 93 ? -12.607 -4.278 22.899 1.00 89.88 93 GLU A CA 1
ATOM 732 C C . GLU A 1 93 ? -14.145 -4.307 22.839 1.00 89.88 93 GLU A C 1
ATOM 734 O O . GLU A 1 93 ? -14.805 -4.294 23.878 1.00 89.88 93 GLU A O 1
ATOM 739 N N . ALA A 1 94 ? -14.732 -4.364 21.640 1.00 87.44 94 ALA A N 1
ATOM 740 C CA . ALA A 1 94 ? -16.179 -4.464 21.459 1.00 87.44 94 ALA A CA 1
ATOM 741 C C . ALA A 1 94 ? -16.738 -5.779 22.020 1.00 87.44 94 ALA A C 1
ATOM 743 O O . ALA A 1 94 ? -17.742 -5.756 22.729 1.00 87.44 94 ALA A O 1
ATOM 744 N N . ASP A 1 95 ? -16.075 -6.903 21.752 1.00 87.62 95 ASP A N 1
ATOM 745 C CA . ASP A 1 95 ? -16.455 -8.225 22.248 1.00 87.62 95 ASP A CA 1
ATOM 746 C C . ASP A 1 95 ? -16.377 -8.267 23.788 1.00 87.62 95 ASP A C 1
ATOM 748 O O . ASP A 1 95 ? -17.268 -8.825 24.430 1.00 87.62 95 ASP A O 1
ATOM 752 N N . ALA A 1 96 ? -15.388 -7.602 24.404 1.00 90.56 96 ALA A N 1
ATOM 753 C CA . ALA A 1 96 ? -15.304 -7.453 25.861 1.00 90.56 96 ALA A CA 1
ATOM 754 C C . ALA A 1 96 ? -16.462 -6.618 26.443 1.00 90.56 96 ALA A C 1
ATOM 756 O O . ALA A 1 96 ? -17.066 -7.014 27.440 1.00 90.56 96 ALA A O 1
ATOM 757 N N . ILE A 1 97 ? -16.816 -5.499 25.798 1.00 88.38 97 ILE A N 1
ATOM 758 C CA . ILE A 1 97 ? -17.950 -4.653 26.209 1.00 88.38 97 ILE A CA 1
ATOM 759 C C . ILE A 1 97 ? -19.272 -5.427 26.104 1.00 88.38 97 ILE A C 1
ATOM 761 O O . ILE A 1 97 ? -20.104 -5.352 27.009 1.00 88.38 97 ILE A O 1
ATOM 765 N N . ILE A 1 98 ? -19.463 -6.182 25.019 1.00 86.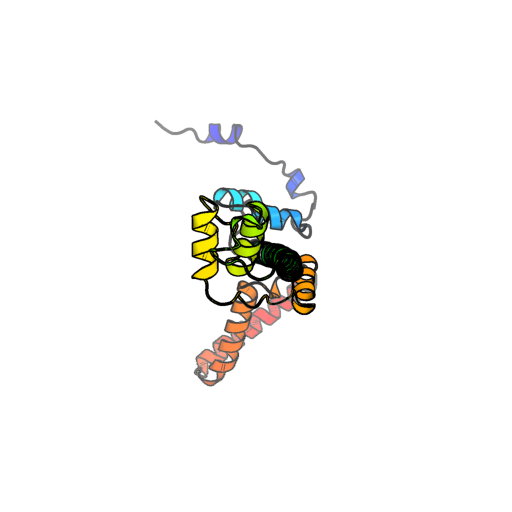69 98 ILE A N 1
ATOM 766 C CA . ILE A 1 98 ? -20.666 -6.994 24.800 1.00 86.69 98 ILE A CA 1
ATOM 767 C C . ILE A 1 98 ? -20.732 -8.144 25.813 1.00 86.69 98 ILE A C 1
ATOM 769 O O . ILE A 1 98 ? -21.814 -8.449 26.309 1.00 86.69 98 ILE A O 1
ATOM 773 N N . ALA A 1 99 ? -19.599 -8.753 26.172 1.00 87.06 99 ALA A N 1
ATOM 774 C CA . ALA A 1 99 ? -19.554 -9.798 27.192 1.00 87.06 99 ALA A CA 1
ATOM 775 C C . ALA A 1 99 ? -19.907 -9.280 28.600 1.00 87.06 99 ALA A C 1
ATOM 777 O O . ALA A 1 99 ? -20.531 -10.006 29.372 1.00 87.06 99 ALA A O 1
ATOM 778 N N . GLU A 1 100 ? -19.528 -8.042 28.939 1.00 87.50 100 GLU A N 1
ATOM 779 C CA . GLU A 1 100 ? -19.798 -7.444 30.253 1.00 87.50 100 GLU A CA 1
ATOM 780 C C . GLU A 1 100 ? -21.215 -6.853 30.364 1.00 87.50 100 GLU A C 1
ATOM 782 O O . GLU A 1 100 ? -21.902 -7.085 31.359 1.00 87.50 100 GLU A O 1
ATOM 787 N N . LYS A 1 101 ? -21.656 -6.084 29.357 1.00 84.50 101 LYS A N 1
ATOM 788 C CA . LYS A 1 101 ? -22.885 -5.264 29.410 1.00 84.50 101 LYS A CA 1
ATOM 789 C C . LYS A 1 101 ? -24.008 -5.738 28.480 1.00 84.50 101 LYS A C 1
ATOM 791 O O . LYS A 1 101 ? -25.123 -5.227 28.563 1.00 84.50 101 LYS A O 1
ATOM 796 N N . GLY A 1 102 ? -23.740 -6.701 27.599 1.00 82.38 102 GLY A N 1
ATOM 797 C CA . GLY A 1 102 ? -24.683 -7.162 26.578 1.00 82.38 102 GLY A CA 1
ATOM 798 C C . GLY A 1 102 ? -24.778 -6.237 25.359 1.00 82.38 102 GLY A C 1
ATOM 799 O O . GLY A 1 102 ? -23.998 -5.298 25.190 1.00 82.38 102 GLY A O 1
ATOM 800 N N . GLU A 1 103 ? -25.740 -6.512 24.471 1.00 80.44 103 GLU A N 1
ATOM 801 C CA . GLU A 1 103 ? -25.947 -5.697 23.270 1.00 80.44 103 GLU A CA 1
ATOM 802 C C . GLU A 1 103 ? -26.598 -4.335 23.601 1.00 80.44 103 GLU A C 1
ATOM 804 O O . GLU A 1 103 ? -27.590 -4.274 24.338 1.00 80.44 103 GLU A O 1
ATOM 809 N N . PRO A 1 104 ? -26.096 -3.217 23.037 1.00 78.81 104 PRO A N 1
ATOM 810 C CA . PRO A 1 104 ? -26.666 -1.898 23.281 1.00 78.81 104 PRO A CA 1
ATOM 811 C C . PRO A 1 104 ? -28.090 -1.798 22.735 1.00 78.81 104 PRO A C 1
ATOM 813 O O . PRO A 1 104 ? -28.304 -1.858 21.527 1.00 78.81 104 PRO A O 1
ATOM 816 N N . THR A 1 105 ? -29.056 -1.565 23.621 1.00 79.25 105 THR A N 1
ATO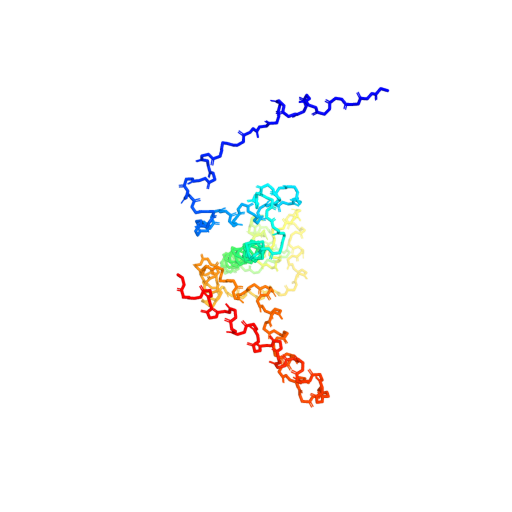M 817 C CA . THR A 1 105 ? -30.464 -1.318 23.268 1.00 79.25 105 THR A CA 1
ATOM 818 C C . THR A 1 105 ? -30.864 0.101 23.686 1.00 79.25 105 THR A C 1
ATOM 820 O O . THR A 1 105 ? -30.206 0.718 24.527 1.00 79.25 105 THR A O 1
ATOM 823 N N . THR A 1 106 ? -31.952 0.648 23.131 1.00 72.44 106 THR A N 1
ATOM 824 C CA . THR A 1 106 ? -32.470 1.984 23.495 1.00 72.44 106 THR A CA 1
ATOM 825 C C . THR A 1 106 ? -32.752 2.142 24.992 1.00 72.44 106 THR A C 1
ATOM 827 O O . THR A 1 106 ? -32.674 3.253 25.511 1.00 72.44 106 THR A O 1
ATOM 830 N N . GLU A 1 107 ? -33.035 1.042 25.690 1.00 73.81 107 GLU A N 1
ATOM 831 C CA . GLU A 1 107 ? -33.315 1.003 27.130 1.00 73.81 107 GLU A CA 1
ATOM 832 C C . GLU A 1 107 ? -32.028 1.040 27.976 1.00 73.81 107 GLU A C 1
ATOM 834 O O . GLU A 1 107 ? -31.935 1.820 28.927 1.00 73.81 107 GLU A O 1
ATOM 839 N N . ASN A 1 108 ? -30.981 0.322 27.551 1.00 75.12 108 ASN A N 1
ATOM 840 C CA . ASN A 1 108 ? -29.698 0.224 28.267 1.00 75.12 108 ASN A CA 1
ATOM 841 C C . ASN A 1 108 ? -28.713 1.340 27.892 1.00 75.12 108 ASN A C 1
ATOM 843 O O . ASN A 1 108 ? -27.564 1.359 28.328 1.00 75.12 108 ASN A O 1
ATOM 847 N N . MET A 1 109 ? -29.157 2.338 27.124 1.00 72.62 109 MET A N 1
ATOM 848 C CA . MET A 1 109 ? -28.333 3.464 26.679 1.00 72.62 109 MET A CA 1
ATOM 849 C C . MET A 1 109 ? -27.609 4.187 27.830 1.00 72.62 109 MET A C 1
ATOM 851 O O . MET A 1 109 ? -26.561 4.796 27.610 1.00 72.62 109 MET A O 1
ATOM 855 N N . LYS A 1 110 ? -28.150 4.174 29.053 1.00 78.38 110 LYS A N 1
ATOM 856 C CA . LYS A 1 110 ? -27.532 4.829 30.219 1.00 78.38 110 LYS A CA 1
ATOM 857 C C . LYS A 1 110 ? -26.289 4.099 30.739 1.00 78.38 110 LYS A C 1
ATOM 859 O O . LYS A 1 110 ? -25.427 4.763 31.303 1.00 78.38 110 LYS A O 1
ATOM 864 N N . GLU A 1 111 ? -26.181 2.795 30.506 1.00 80.56 111 GLU A N 1
ATOM 865 C CA . GLU A 1 111 ? -25.125 1.923 31.045 1.00 80.56 111 GLU A CA 1
ATOM 866 C C . GLU A 1 111 ? -23.831 1.971 30.221 1.00 80.56 111 GLU A C 1
ATOM 868 O O . GLU A 1 111 ? -22.737 1.722 30.738 1.00 80.56 111 GLU A O 1
ATOM 873 N N . PHE A 1 112 ? -23.942 2.355 28.947 1.00 81.81 112 PHE A N 1
ATOM 874 C CA . PHE A 1 112 ? -22.796 2.520 28.058 1.00 81.81 112 PHE A CA 1
ATOM 875 C C . PHE A 1 112 ? -22.177 3.905 28.200 1.00 81.81 112 PHE A C 1
ATOM 877 O O . PHE A 1 112 ? -22.888 4.908 28.225 1.00 81.81 112 PHE A O 1
ATOM 884 N N . SER A 1 113 ? -20.856 4.016 28.237 1.00 86.50 113 SER A N 1
ATOM 885 C CA . SER A 1 113 ? -20.192 5.318 28.114 1.00 86.50 113 SER A CA 1
ATOM 886 C C . SER A 1 113 ? -20.193 5.805 26.654 1.00 86.50 113 SER A C 1
ATOM 888 O O . SER A 1 113 ? -20.441 5.044 25.719 1.00 86.50 113 SER A O 1
ATOM 890 N N . ALA A 1 114 ? -19.950 7.101 26.429 1.00 84.19 114 ALA A N 1
ATOM 891 C CA . ALA A 1 114 ? -19.823 7.627 25.063 1.00 84.19 114 ALA A CA 1
ATOM 892 C C . ALA A 1 114 ? -18.634 6.985 24.319 1.00 84.19 114 ALA A C 1
ATOM 894 O O . ALA A 1 114 ? -18.738 6.682 23.137 1.00 84.19 114 ALA A O 1
ATOM 895 N N . THR A 1 115 ? -17.546 6.704 25.041 1.00 85.81 115 THR A N 1
ATOM 896 C CA . THR A 1 115 ? -16.348 6.033 24.522 1.00 85.81 115 THR A CA 1
ATOM 897 C C . THR A 1 115 ? -16.604 4.578 24.138 1.00 85.81 115 THR A C 1
ATOM 899 O O . THR A 1 115 ? -16.120 4.137 23.103 1.00 85.81 115 THR A O 1
ATOM 902 N N . GLU A 1 116 ? -17.396 3.840 24.920 1.00 86.69 116 GLU A N 1
ATOM 903 C CA . GLU A 1 116 ? -17.784 2.460 24.586 1.00 86.69 116 GLU A CA 1
ATOM 904 C C . GLU A 1 116 ? -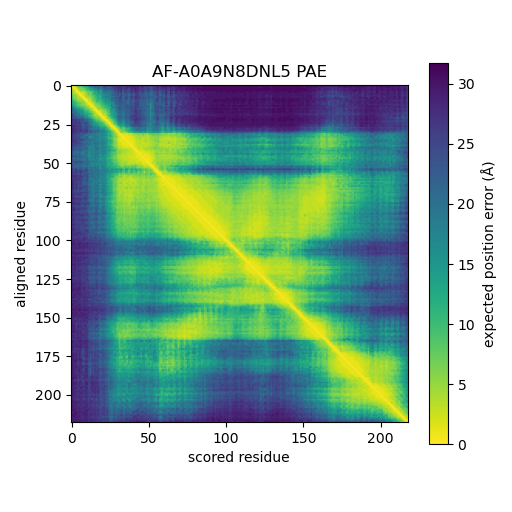18.645 2.404 23.320 1.00 86.69 116 GLU A C 1
ATOM 906 O O . GLU A 1 116 ? -18.423 1.561 22.453 1.00 86.69 116 GLU A O 1
ATOM 911 N N . LEU A 1 117 ? -19.588 3.341 23.166 1.00 84.94 117 LEU A N 1
ATOM 912 C CA . LEU A 1 117 ? -20.398 3.440 21.949 1.00 84.94 117 LEU A CA 1
ATOM 913 C C . LEU A 1 117 ? -19.560 3.819 20.725 1.00 84.94 117 LEU A C 1
ATOM 915 O O . LEU A 1 117 ? -19.825 3.318 19.634 1.00 84.94 117 LEU A O 1
ATOM 919 N N . ASP A 1 118 ? -18.524 4.643 20.893 1.00 86.88 118 ASP A N 1
ATOM 920 C CA . ASP A 1 118 ? -17.579 4.945 19.817 1.00 86.88 118 ASP A CA 1
ATOM 921 C C . ASP A 1 118 ? -16.755 3.721 19.398 1.00 86.88 118 ASP A C 1
ATOM 923 O O . ASP A 1 118 ? -16.501 3.551 18.205 1.00 86.88 118 ASP A O 1
ATOM 927 N N . ILE A 1 119 ? -16.353 2.866 20.345 1.00 86.75 119 ILE A N 1
ATOM 928 C CA . ILE A 1 119 ? -15.641 1.606 20.066 1.00 86.75 119 ILE A CA 1
ATOM 929 C C . ILE A 1 119 ? -16.555 0.642 19.303 1.00 86.75 119 ILE A C 1
ATOM 931 O O . ILE A 1 119 ? -16.167 0.132 18.252 1.00 86.75 119 ILE A O 1
ATOM 935 N N . LEU A 1 120 ? -17.796 0.467 19.761 1.00 85.12 120 LEU A N 1
ATOM 936 C CA . LEU A 1 120 ? -18.799 -0.379 19.105 1.00 85.12 120 LEU A CA 1
ATOM 937 C C . LEU A 1 120 ? -19.148 0.125 17.697 1.00 85.12 120 LEU A C 1
ATOM 939 O O . LEU A 1 120 ? -19.238 -0.654 16.744 1.00 85.12 120 LEU A O 1
ATOM 943 N N . HIS A 1 121 ? -19.279 1.441 17.533 1.00 85.31 121 HIS A N 1
ATOM 944 C CA . HIS A 1 121 ? -19.467 2.060 16.226 1.00 85.31 121 HIS A CA 1
ATOM 945 C C . HIS A 1 121 ? -18.234 1.864 15.329 1.00 85.31 121 HIS A C 1
ATOM 947 O O . HIS A 1 121 ? -18.373 1.537 14.150 1.00 85.31 121 HIS A O 1
ATOM 953 N N . LYS A 1 122 ? -17.019 2.009 15.874 1.00 86.44 122 LYS A N 1
ATOM 954 C CA . LYS A 1 122 ? -15.765 1.768 15.146 1.00 86.44 122 LYS A CA 1
ATOM 955 C C . LYS A 1 122 ? -15.631 0.315 14.704 1.00 86.44 122 LYS A C 1
ATOM 957 O O . LYS A 1 122 ? -15.174 0.086 13.590 1.00 86.44 122 LYS A O 1
ATOM 962 N N . TYR A 1 123 ? -16.062 -0.640 15.518 1.00 84.06 123 TYR A N 1
ATOM 963 C CA . TYR A 1 123 ? -16.081 -2.050 15.145 1.00 84.06 123 TYR A CA 1
ATOM 964 C C . TYR A 1 123 ? -17.032 -2.323 13.967 1.00 84.06 123 TYR A C 1
ATOM 966 O O . TYR A 1 123 ? -16.634 -2.969 13.000 1.00 84.06 123 TYR A O 1
ATOM 974 N N . LYS A 1 124 ? -18.255 -1.769 13.983 1.00 82.19 124 LYS A N 1
ATOM 975 C CA . LYS A 1 124 ? -19.218 -1.964 12.882 1.00 82.19 124 LYS A CA 1
ATOM 976 C C . LYS A 1 124 ? -18.882 -1.195 11.597 1.00 82.19 124 LYS A C 1
ATOM 978 O O . LYS A 1 124 ? -19.082 -1.729 10.510 1.00 82.19 124 LYS A O 1
ATOM 983 N N . PHE A 1 125 ? -18.393 0.043 11.701 1.00 79.25 125 PHE A N 1
ATOM 984 C CA . PHE A 1 125 ? -18.228 0.957 10.557 1.00 79.25 125 PHE A CA 1
ATOM 985 C C . PHE A 1 125 ? -16.772 1.271 10.180 1.00 79.25 125 PHE A C 1
ATOM 987 O O . PHE A 1 125 ? -16.537 2.020 9.231 1.00 79.25 125 PHE A O 1
ATOM 994 N N . GLY A 1 126 ? -15.785 0.790 10.939 1.00 77.00 126 GLY A N 1
ATOM 995 C CA . GLY A 1 126 ? -14.363 1.111 10.750 1.00 77.00 126 GLY A CA 1
ATOM 996 C C . GLY A 1 126 ? -13.962 2.536 11.159 1.00 77.00 126 GLY A C 1
ATOM 997 O O . GLY A 1 126 ? -12.790 2.898 11.072 1.00 77.00 126 GLY A O 1
ATOM 998 N N . LYS A 1 127 ? -14.908 3.359 11.629 1.00 81.69 127 LYS A N 1
ATOM 999 C CA . LYS A 1 127 ? -14.698 4.763 12.021 1.00 81.69 127 LYS A CA 1
ATOM 1000 C C . LYS A 1 127 ? -15.439 5.106 13.309 1.00 81.69 127 LYS A C 1
ATOM 1002 O O . LYS A 1 127 ? -16.474 4.516 13.610 1.00 81.69 127 LYS A O 1
ATOM 1007 N N . LYS A 1 128 ? -14.926 6.092 14.048 1.00 83.00 128 LYS A N 1
ATOM 1008 C CA . LYS A 1 128 ? -15.579 6.595 15.267 1.00 83.00 128 LYS A CA 1
ATOM 1009 C C . LYS A 1 128 ? -16.953 7.192 14.946 1.00 83.00 128 LYS A C 1
ATOM 1011 O O . LYS A 1 128 ? -17.149 7.729 13.850 1.00 83.00 128 LYS A O 1
ATOM 1016 N N . GLY A 1 129 ? -17.878 7.087 15.898 1.00 78.50 129 GLY A N 1
ATOM 1017 C CA . GLY A 1 129 ? -19.177 7.741 15.813 1.00 78.50 129 GLY A CA 1
ATOM 1018 C C . GLY A 1 129 ? -19.011 9.259 15.766 1.00 78.50 129 GLY A C 1
ATOM 1019 O O . GLY A 1 129 ? -18.068 9.817 16.326 1.00 78.50 129 GLY A O 1
ATOM 1020 N N . GLN A 1 130 ? -19.905 9.944 15.058 1.00 76.94 130 GLN A N 1
ATOM 1021 C CA . GLN A 1 130 ? -19.965 11.404 15.061 1.00 76.94 130 GLN A CA 1
ATOM 1022 C C . GLN A 1 130 ? -21.328 11.846 15.585 1.00 76.94 130 GLN A C 1
ATOM 1024 O O . GLN A 1 130 ? -22.356 11.374 15.107 1.00 76.94 130 GLN A O 1
ATOM 1029 N N . GLY A 1 131 ? -21.333 12.777 16.540 1.00 81.00 131 GLY A N 1
ATOM 1030 C CA . GLY A 1 131 ? -22.555 13.387 17.062 1.00 81.00 131 GLY A CA 1
ATOM 1031 C C . GLY A 1 131 ? -22.869 13.007 18.506 1.00 81.00 131 GLY A C 1
ATOM 1032 O O . GLY A 1 131 ? -21.980 12.686 19.296 1.00 81.00 131 GLY A O 1
ATOM 1033 N N . LYS A 1 132 ? -24.146 13.122 18.883 1.00 85.38 132 LYS A N 1
ATOM 1034 C CA . LYS A 1 132 ? -24.585 12.834 20.251 1.00 85.38 132 LYS A CA 1
ATOM 1035 C C . LYS A 1 132 ? -24.672 11.325 20.455 1.00 85.38 132 LYS A C 1
ATOM 1037 O O . LYS A 1 132 ? -24.954 10.569 19.532 1.00 85.38 132 LYS A O 1
ATOM 1042 N N . LYS A 1 133 ? -24.552 10.900 21.712 1.00 81.69 133 LYS A N 1
ATOM 1043 C CA . LYS A 1 133 ? -24.665 9.496 22.140 1.00 81.69 133 LYS A CA 1
ATOM 1044 C C . LYS A 1 133 ? -25.892 8.768 21.558 1.00 81.69 133 LYS A C 1
ATOM 1046 O O . LYS A 1 133 ? -25.807 7.595 21.216 1.00 81.69 133 LYS A O 1
ATOM 1051 N N . ALA A 1 134 ? -27.025 9.467 21.442 1.00 82.00 134 ALA A N 1
ATOM 1052 C CA . ALA A 1 134 ? -28.264 8.920 20.885 1.00 82.00 134 ALA A CA 1
ATOM 1053 C C . ALA A 1 134 ? -28.162 8.632 19.381 1.00 82.00 134 ALA A C 1
ATOM 1055 O O . ALA A 1 134 ? -28.704 7.636 18.913 1.00 82.00 134 ALA A O 1
ATOM 1056 N N . ASP A 1 135 ? -27.460 9.488 18.641 1.00 84.12 135 ASP A N 1
ATOM 1057 C CA . ASP A 1 135 ? -27.311 9.375 17.190 1.00 84.12 135 ASP A CA 1
ATOM 1058 C C . ASP A 1 135 ? -26.365 8.217 16.843 1.00 84.12 135 ASP A C 1
ATOM 1060 O O . ASP A 1 135 ? -26.655 7.425 15.951 1.00 84.12 135 ASP A O 1
ATOM 1064 N N . VAL A 1 136 ? -25.290 8.050 17.623 1.00 83.12 136 VAL A N 1
ATOM 1065 C CA . VAL A 1 136 ? -24.344 6.928 17.488 1.00 83.12 136 VAL A CA 1
ATOM 1066 C C . VAL A 1 136 ? -25.020 5.586 17.790 1.00 83.12 136 VAL A C 1
ATOM 1068 O O . VAL A 1 136 ? -24.809 4.618 17.063 1.00 83.12 136 VAL A O 1
ATOM 1071 N N . LEU A 1 137 ? -25.877 5.525 18.818 1.00 83.00 137 LEU A N 1
ATOM 1072 C CA . LEU A 1 137 ? -26.631 4.311 19.148 1.00 83.00 137 LEU A CA 1
ATOM 1073 C C . LEU A 1 137 ? -27.653 3.954 18.060 1.00 83.00 137 LEU A C 1
ATOM 1075 O O . LEU A 1 137 ? -27.750 2.792 17.676 1.00 83.00 137 LEU A O 1
ATOM 1079 N N . LYS A 1 138 ? -28.387 4.941 17.528 1.00 84.00 138 LYS A N 1
ATOM 1080 C CA . LYS A 1 138 ? -29.303 4.718 16.397 1.00 84.00 138 LYS A CA 1
ATOM 1081 C C . LYS A 1 138 ? -28.561 4.175 15.179 1.00 84.00 138 LYS A C 1
ATOM 1083 O O . LYS A 1 138 ? -28.964 3.154 14.635 1.00 84.00 138 LYS A O 1
ATOM 1088 N N . ALA A 1 139 ? -27.435 4.795 14.824 1.00 82.94 139 ALA A N 1
ATOM 1089 C CA . ALA A 1 139 ? -26.595 4.331 13.726 1.00 82.94 139 ALA A CA 1
ATOM 1090 C C . ALA A 1 139 ? -26.082 2.899 13.955 1.00 82.94 139 ALA A C 1
ATOM 1092 O O . ALA A 1 139 ? -26.031 2.113 13.017 1.00 82.94 139 ALA A O 1
ATOM 1093 N N . TYR A 1 140 ? -25.738 2.533 15.194 1.00 82.19 140 TYR A N 1
ATOM 1094 C CA . TYR A 1 140 ? -25.301 1.178 15.542 1.00 82.19 140 TYR A CA 1
ATOM 1095 C C . TYR A 1 140 ? -26.412 0.121 15.392 1.00 82.19 140 TYR A C 1
ATOM 1097 O O . TYR A 1 140 ? -26.140 -0.997 14.940 1.00 82.19 140 TYR A O 1
ATOM 1105 N N . LEU A 1 141 ? -27.649 0.473 15.757 1.00 82.88 141 LEU A N 1
ATOM 1106 C CA . LEU A 1 141 ? -28.825 -0.398 15.659 1.00 82.88 141 LEU A CA 1
ATOM 1107 C C . LEU A 1 141 ? -29.294 -0.590 14.211 1.00 82.88 141 LEU A C 1
ATOM 1109 O O . LEU A 1 141 ? -29.665 -1.695 13.832 1.00 82.88 141 LEU A O 1
ATOM 1113 N N . GLU A 1 142 ? -29.242 0.465 13.395 1.00 83.88 142 GLU A N 1
ATOM 1114 C CA . GLU A 1 142 ? -29.580 0.410 11.964 1.00 83.88 142 GLU A CA 1
ATOM 1115 C C . GLU A 1 142 ? -28.493 -0.284 11.125 1.00 83.88 142 GLU A C 1
ATOM 1117 O O . GLU A 1 142 ? -28.735 -0.688 9.985 1.00 83.88 142 GLU A O 1
ATOM 1122 N N . ALA A 1 143 ? -27.285 -0.429 11.675 1.00 76.75 143 ALA A N 1
ATOM 1123 C CA . ALA A 1 143 ? -26.151 -0.982 10.957 1.00 76.75 143 ALA A CA 1
ATOM 1124 C C . ALA A 1 143 ? -26.301 -2.489 10.679 1.00 76.75 143 ALA A C 1
ATOM 1126 O O . ALA A 1 143 ? -26.572 -3.257 11.616 1.00 76.75 143 ALA A O 1
ATOM 1127 N N . PRO A 1 144 ? -25.983 -2.946 9.450 1.00 74.06 144 PRO A N 1
ATOM 1128 C CA . PRO A 1 144 ? -25.861 -4.368 9.148 1.00 74.06 144 PRO A CA 1
ATOM 1129 C C . PRO A 1 144 ? -24.770 -5.046 10.008 1.00 74.06 144 PRO A C 1
ATOM 1131 O O . PRO A 1 144 ? -23.975 -4.361 10.666 1.00 74.06 144 PRO A O 1
ATOM 1134 N N . PRO A 1 145 ? -24.727 -6.394 10.035 1.00 70.56 145 PRO A N 1
ATOM 1135 C CA . PRO A 1 145 ? -23.708 -7.146 10.765 1.00 70.56 145 PRO A CA 1
ATOM 1136 C C . PRO A 1 145 ? -22.286 -6.664 10.432 1.00 70.56 145 PRO A C 1
ATOM 1138 O O . PRO A 1 145 ? -22.036 -6.289 9.281 1.00 70.56 145 PRO A O 1
ATOM 1141 N N . PRO A 1 146 ? -21.359 -6.661 11.411 1.00 71.88 146 PRO A N 1
ATOM 1142 C CA . PRO A 1 146 ? -20.018 -6.118 11.226 1.00 71.88 146 PRO A CA 1
ATOM 1143 C C . PRO A 1 146 ? -19.304 -6.786 10.047 1.00 71.88 146 PRO A C 1
ATOM 1145 O O . PRO A 1 146 ? -19.435 -7.992 9.813 1.00 71.88 146 PRO A O 1
ATOM 1148 N N . LEU A 1 147 ? -18.541 -5.985 9.300 1.00 67.50 147 LEU A N 1
ATOM 1149 C CA . LEU A 1 147 ? -17.747 -6.471 8.176 1.00 67.50 147 LEU A CA 1
ATOM 1150 C C . LEU A 1 147 ? -16.769 -7.543 8.667 1.00 67.50 147 LEU A C 1
ATOM 1152 O O . LEU A 1 147 ? -16.107 -7.377 9.693 1.00 67.50 147 LEU A O 1
ATOM 1156 N N . LYS A 1 148 ? -16.664 -8.648 7.922 1.00 72.62 148 LYS A N 1
ATOM 1157 C CA . LYS A 1 148 ? -15.690 -9.699 8.224 1.00 72.62 148 LYS A CA 1
ATOM 1158 C C . LYS A 1 148 ? -14.287 -9.100 8.148 1.00 72.62 148 LYS A C 1
ATOM 1160 O O . LYS A 1 148 ? -13.833 -8.718 7.073 1.00 72.62 148 LYS A O 1
ATOM 1165 N N . ILE A 1 149 ? -13.617 -9.029 9.293 1.00 71.88 149 ILE A N 1
ATOM 1166 C CA . ILE A 1 149 ? -12.212 -8.640 9.366 1.00 71.88 149 ILE A CA 1
ATOM 1167 C C . ILE A 1 149 ? -11.409 -9.785 8.759 1.00 71.88 149 ILE A C 1
ATOM 1169 O O . ILE A 1 149 ? -11.410 -10.893 9.297 1.00 71.88 149 ILE A O 1
ATOM 1173 N N . VAL A 1 150 ? -10.752 -9.530 7.630 1.00 77.38 150 VAL A N 1
ATOM 1174 C CA . VAL A 1 150 ? -9.726 -10.439 7.119 1.00 77.38 150 VAL A CA 1
ATOM 1175 C C . VAL A 1 150 ? -8.473 -10.189 7.962 1.00 77.38 150 VAL A C 1
ATOM 1177 O O . VAL A 1 150 ? -7.973 -9.059 7.954 1.00 77.38 150 VAL A O 1
ATOM 1180 N N . PRO A 1 151 ? -8.005 -11.176 8.745 1.00 78.56 151 PRO A N 1
ATOM 1181 C CA . PRO A 1 151 ? -6.794 -11.013 9.532 1.00 78.56 151 PRO A CA 1
ATOM 1182 C C . PRO A 1 151 ? -5.596 -10.826 8.600 1.00 78.56 151 PRO A C 1
ATOM 1184 O O . PRO A 1 151 ? -5.570 -11.374 7.499 1.00 78.56 151 PRO A O 1
ATOM 1187 N N . TRP A 1 152 ? -4.609 -10.054 9.053 1.00 86.50 152 TRP A N 1
ATOM 1188 C CA . TRP A 1 152 ? -3.344 -9.903 8.339 1.00 86.50 152 TRP A CA 1
ATOM 1189 C C . TRP A 1 152 ? -2.677 -11.273 8.192 1.00 86.50 152 TRP A C 1
ATOM 1191 O O . TRP A 1 152 ? -2.391 -11.930 9.198 1.00 86.50 152 TRP A O 1
ATOM 1201 N N . SER A 1 153 ? -2.502 -11.729 6.953 1.00 87.88 153 SER A N 1
ATOM 1202 C CA . SER A 1 153 ? -2.001 -13.071 6.677 1.00 87.88 153 SER A CA 1
ATOM 1203 C C . SER A 1 153 ? -0.466 -13.105 6.701 1.00 87.88 153 SER A C 1
ATOM 1205 O O . SER A 1 153 ? 0.186 -12.075 6.514 1.00 87.88 153 SER A O 1
ATOM 1207 N N . PRO A 1 154 ? 0.149 -14.280 6.928 1.00 86.88 154 PRO A N 1
ATOM 1208 C CA . PRO A 1 154 ? 1.595 -14.428 6.772 1.00 86.88 154 PRO A CA 1
ATOM 1209 C C . PRO A 1 154 ? 2.059 -14.157 5.331 1.00 86.88 154 PRO A C 1
ATOM 1211 O O . PRO A 1 154 ? 3.178 -13.685 5.154 1.00 86.88 154 PRO A O 1
ATOM 1214 N N . GLU A 1 155 ? 1.198 -14.397 4.335 1.00 86.94 155 GLU A N 1
ATOM 1215 C CA . GLU A 1 155 ? 1.454 -14.092 2.922 1.00 86.94 155 GLU A CA 1
ATOM 1216 C C . GLU A 1 155 ? 1.586 -12.575 2.708 1.00 86.94 155 GLU A C 1
ATOM 1218 O O . GLU A 1 155 ? 2.571 -12.127 2.130 1.00 86.94 155 GLU A O 1
ATOM 1223 N N . ASP A 1 156 ? 0.680 -11.768 3.281 1.00 85.38 156 ASP A N 1
ATOM 1224 C CA . ASP A 1 156 ? 0.766 -10.297 3.220 1.00 85.38 156 ASP A CA 1
ATOM 1225 C C . ASP A 1 156 ? 2.069 -9.768 3.875 1.00 85.38 156 ASP A C 1
ATOM 1227 O O . ASP A 1 156 ? 2.650 -8.774 3.433 1.00 85.38 156 ASP A O 1
ATOM 1231 N N . GLU A 1 157 ? 2.550 -10.418 4.944 1.00 87.81 157 GLU A N 1
ATOM 1232 C CA . GLU A 1 157 ? 3.809 -10.050 5.615 1.00 87.81 157 GLU A CA 1
ATOM 1233 C C . GLU A 1 157 ? 5.048 -10.443 4.796 1.00 87.81 157 GLU A C 1
ATOM 1235 O O . GLU A 1 157 ? 6.085 -9.777 4.851 1.00 87.81 157 GLU A O 1
ATOM 1240 N N . GLU A 1 158 ? 4.976 -11.550 4.063 1.00 87.69 158 GLU A N 1
ATOM 1241 C CA . GLU A 1 158 ? 6.024 -11.965 3.137 1.00 87.69 158 GLU A CA 1
ATOM 1242 C C . GLU A 1 158 ? 6.086 -11.039 1.923 1.00 87.69 158 GLU A C 1
ATOM 1244 O O . GLU A 1 158 ? 7.175 -10.580 1.583 1.00 87.69 158 GLU A O 1
ATOM 1249 N N . GLU A 1 159 ? 4.940 -10.660 1.353 1.00 85.25 159 GLU A N 1
ATOM 1250 C CA . GLU A 1 159 ? 4.868 -9.663 0.281 1.00 85.25 159 GLU A CA 1
ATOM 1251 C C . GLU A 1 159 ? 5.443 -8.313 0.715 1.00 85.25 159 GLU A C 1
ATOM 1253 O O . GLU A 1 159 ? 6.255 -7.731 -0.006 1.00 85.25 159 GLU A O 1
ATOM 1258 N N . LEU A 1 160 ? 5.096 -7.830 1.915 1.00 87.56 160 LEU A N 1
ATOM 1259 C CA . LEU A 1 160 ? 5.662 -6.586 2.437 1.00 87.56 160 LEU A CA 1
ATOM 1260 C C . LEU A 1 160 ? 7.187 -6.683 2.592 1.00 87.56 160 LEU A C 1
ATOM 1262 O O . LEU A 1 160 ? 7.897 -5.772 2.176 1.00 87.56 160 LEU A O 1
ATOM 1266 N N . ARG A 1 161 ? 7.707 -7.789 3.143 1.00 85.94 161 ARG A N 1
ATOM 1267 C CA . ARG A 1 161 ? 9.160 -7.993 3.293 1.00 85.94 161 ARG A CA 1
ATOM 1268 C C . ARG A 1 161 ? 9.875 -8.097 1.957 1.00 85.94 161 ARG A C 1
ATOM 1270 O O . ARG A 1 161 ? 10.952 -7.524 1.812 1.00 85.94 161 ARG A O 1
ATOM 1277 N N . ARG A 1 162 ? 9.280 -8.793 0.991 1.00 85.38 162 ARG A N 1
ATOM 1278 C CA . ARG A 1 162 ? 9.790 -8.892 -0.376 1.00 85.38 162 ARG A CA 1
ATOM 1279 C C . ARG A 1 162 ? 9.909 -7.499 -0.994 1.00 85.38 162 ARG A C 1
ATOM 1281 O O . ARG A 1 162 ? 10.987 -7.099 -1.425 1.00 85.38 162 ARG A O 1
ATOM 1288 N N . LEU A 1 163 ? 8.831 -6.716 -0.928 1.00 83.38 163 LEU A N 1
ATOM 1289 C CA . LEU A 1 163 ? 8.806 -5.340 -1.421 1.00 83.38 163 LEU A CA 1
ATOM 1290 C C . LEU A 1 163 ? 9.730 -4.399 -0.636 1.00 83.38 163 LEU A C 1
ATOM 1292 O O . LEU A 1 163 ? 10.161 -3.400 -1.196 1.00 83.38 163 LEU A O 1
ATOM 1296 N N . GLU A 1 164 ? 10.115 -4.693 0.599 1.00 82.12 164 GLU A N 1
ATOM 1297 C CA . GLU A 1 164 ? 11.112 -3.892 1.325 1.00 82.12 164 GLU A CA 1
ATOM 1298 C C . GLU A 1 164 ? 12.566 -4.310 1.057 1.00 82.12 164 GLU A C 1
ATOM 1300 O O . GLU A 1 164 ? 13.460 -3.478 1.200 1.00 82.12 164 GLU A O 1
ATOM 1305 N N . THR A 1 165 ? 12.809 -5.567 0.673 1.00 79.31 165 THR A N 1
ATOM 1306 C CA . THR A 1 165 ? 14.164 -6.150 0.620 1.00 79.31 165 THR A CA 1
ATOM 1307 C C . THR A 1 165 ? 14.740 -6.219 -0.791 1.00 79.31 165 THR A C 1
ATOM 1309 O O . THR A 1 165 ? 15.933 -5.979 -0.959 1.00 79.31 165 THR A O 1
ATOM 1312 N N . ASP A 1 166 ? 13.930 -6.545 -1.802 1.00 68.19 166 ASP A N 1
ATOM 1313 C CA . ASP A 1 166 ? 14.462 -6.808 -3.143 1.00 68.19 166 ASP A CA 1
ATOM 1314 C C . ASP A 1 166 ? 15.017 -5.512 -3.769 1.00 68.19 166 ASP A C 1
ATOM 1316 O O . ASP A 1 166 ? 14.393 -4.459 -3.681 1.00 68.19 166 ASP A O 1
ATOM 1320 N N . GLU A 1 167 ? 16.155 -5.538 -4.453 1.00 68.69 167 GLU A N 1
ATOM 1321 C CA . GLU A 1 167 ? 16.494 -4.438 -5.368 1.00 68.69 167 GLU A CA 1
ATOM 1322 C C . GLU A 1 167 ? 15.531 -4.468 -6.570 1.00 68.69 167 GLU A C 1
ATOM 1324 O O . GLU A 1 167 ? 14.849 -5.466 -6.786 1.00 68.69 167 GLU A O 1
ATOM 1329 N N . ILE A 1 168 ? 15.386 -3.371 -7.322 1.00 66.88 168 ILE A N 1
ATOM 1330 C CA . ILE A 1 168 ? 14.571 -3.374 -8.551 1.00 66.88 168 ILE A CA 1
ATOM 1331 C C . ILE A 1 168 ? 15.497 -3.744 -9.711 1.00 66.88 168 ILE A C 1
ATOM 1333 O O . ILE A 1 168 ? 16.213 -2.860 -10.193 1.00 66.88 168 ILE A O 1
ATOM 1337 N N . PRO A 1 169 ? 15.531 -5.012 -10.165 1.00 67.31 169 PRO A N 1
ATOM 1338 C CA . PRO A 1 169 ? 16.295 -5.351 -11.350 1.00 67.31 169 PRO A CA 1
ATOM 1339 C C . PRO A 1 169 ? 15.667 -4.666 -12.567 1.00 67.31 169 PRO A C 1
ATOM 1341 O O . PRO A 1 169 ? 14.452 -4.480 -12.655 1.00 67.31 169 PRO A O 1
ATOM 1344 N N . LEU A 1 170 ? 16.501 -4.298 -13.540 1.00 66.69 170 LEU A N 1
ATOM 1345 C CA . LEU A 1 170 ? 16.036 -3.678 -14.783 1.00 66.69 170 LEU A CA 1
ATOM 1346 C C . LEU A 1 170 ? 15.028 -4.567 -15.537 1.00 66.69 170 LEU A C 1
ATOM 1348 O O . LEU A 1 170 ? 14.126 -4.057 -16.201 1.00 66.69 170 LEU A O 1
ATOM 1352 N N . GLU A 1 171 ? 15.170 -5.884 -15.397 1.00 68.12 171 GLU A N 1
ATOM 1353 C CA . GLU A 1 171 ? 14.312 -6.918 -15.987 1.00 68.12 171 GLU A CA 1
ATOM 1354 C C . GLU A 1 171 ? 12.843 -6.795 -15.553 1.00 68.12 171 GLU A C 1
ATOM 1356 O O . GLU A 1 171 ? 11.941 -7.078 -16.341 1.00 68.12 171 GLU A O 1
ATOM 1361 N N . ASP A 1 172 ? 12.600 -6.272 -14.350 1.00 65.31 172 ASP A N 1
ATOM 1362 C CA . ASP A 1 172 ? 11.254 -6.072 -13.807 1.00 65.31 172 ASP A CA 1
ATOM 1363 C C . ASP A 1 172 ? 10.644 -4.723 -14.223 1.00 65.31 172 ASP A C 1
ATOM 1365 O O . ASP A 1 172 ? 9.521 -4.389 -13.839 1.00 65.31 172 ASP A O 1
ATOM 1369 N N .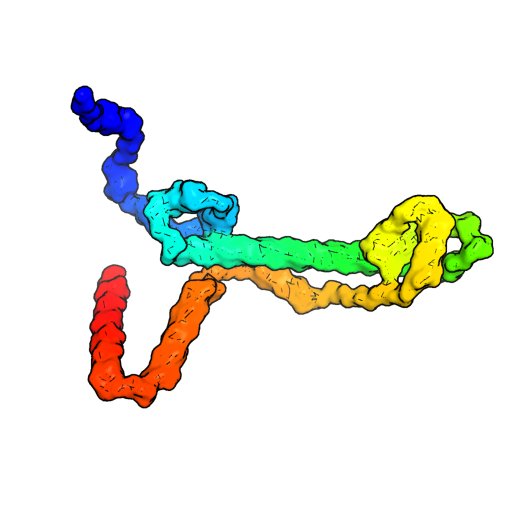 THR A 1 173 ? 11.351 -3.919 -15.024 1.00 70.19 173 THR A N 1
ATOM 1370 C CA . THR A 1 173 ? 10.799 -2.662 -15.539 1.00 70.19 173 THR A CA 1
ATOM 1371 C C . THR A 1 173 ? 9.842 -2.885 -16.711 1.00 70.19 173 THR A C 1
ATOM 1373 O O . THR A 1 173 ? 9.926 -3.852 -17.476 1.00 70.19 173 THR A O 1
ATOM 1376 N N . ALA A 1 174 ? 8.938 -1.922 -16.915 1.00 68.62 174 ALA A N 1
ATOM 1377 C CA . ALA A 1 174 ? 8.021 -1.918 -18.054 1.00 68.62 174 ALA A CA 1
ATOM 1378 C C . ALA A 1 174 ? 8.751 -1.953 -19.411 1.00 68.62 174 ALA A C 1
ATOM 1380 O O . ALA A 1 174 ? 8.229 -2.526 -20.368 1.00 68.62 174 ALA A O 1
ATOM 1381 N N . LEU A 1 175 ? 9.959 -1.377 -19.494 1.00 73.88 175 LEU A N 1
ATOM 1382 C CA . LEU A 1 175 ? 10.784 -1.424 -20.701 1.00 73.88 175 LEU A CA 1
ATOM 1383 C C . LEU A 1 175 ? 11.228 -2.858 -20.998 1.00 73.88 175 LEU A C 1
ATOM 1385 O O . LEU A 1 175 ? 10.990 -3.345 -22.100 1.00 73.88 175 LEU A O 1
ATOM 1389 N N . ALA A 1 176 ? 11.811 -3.548 -20.017 1.00 73.81 176 ALA A N 1
ATOM 1390 C CA . ALA A 1 176 ? 12.234 -4.935 -20.181 1.00 73.81 176 ALA A CA 1
ATOM 1391 C C . ALA A 1 176 ? 11.046 -5.846 -20.520 1.00 73.81 176 ALA A C 1
ATOM 1393 O O . ALA A 1 176 ? 11.108 -6.628 -21.468 1.00 73.81 176 ALA A O 1
ATOM 1394 N N . THR A 1 177 ? 9.908 -5.658 -19.845 1.00 74.62 177 THR A N 1
ATOM 1395 C CA . THR A 1 177 ? 8.667 -6.381 -20.164 1.00 74.62 177 THR A CA 1
ATOM 1396 C C . THR A 1 177 ? 8.220 -6.135 -21.611 1.00 74.62 177 THR A C 1
ATOM 1398 O O . THR A 1 177 ? 7.869 -7.080 -22.319 1.00 74.62 177 THR A O 1
ATOM 1401 N N . ALA A 1 178 ? 8.261 -4.887 -22.086 1.00 76.88 178 ALA A N 1
ATOM 1402 C CA . ALA A 1 178 ? 7.914 -4.549 -23.464 1.00 76.88 178 ALA A CA 1
ATOM 1403 C C . ALA A 1 178 ? 8.893 -5.169 -24.472 1.00 76.88 178 ALA A C 1
ATOM 1405 O O . ALA A 1 178 ? 8.454 -5.704 -25.490 1.00 76.88 178 ALA A O 1
ATOM 1406 N N . VAL A 1 179 ? 10.196 -5.161 -24.179 1.00 80.31 179 VAL A N 1
ATOM 1407 C CA . VAL A 1 179 ? 11.221 -5.826 -24.998 1.00 80.31 179 VAL A CA 1
ATOM 1408 C C . VAL A 1 179 ? 10.953 -7.332 -25.072 1.00 80.31 179 VAL A C 1
ATOM 1410 O O . VAL A 1 179 ? 10.952 -7.895 -26.167 1.00 80.31 179 VAL A O 1
ATOM 1413 N N . HIS A 1 180 ? 10.632 -7.984 -23.952 1.00 81.19 180 HIS A N 1
ATOM 1414 C CA . HIS A 1 180 ? 10.273 -9.405 -23.931 1.00 81.19 180 HIS A CA 1
ATOM 1415 C C . HIS A 1 180 ? 9.002 -9.703 -24.733 1.00 81.19 180 HIS A C 1
ATOM 1417 O O . HIS A 1 180 ? 8.973 -10.657 -25.512 1.00 81.19 180 HIS A O 1
ATOM 1423 N N . GLN A 1 181 ? 7.962 -8.876 -24.598 1.00 82.81 181 GLN A N 1
ATOM 1424 C CA . GLN A 1 181 ? 6.727 -9.019 -25.372 1.00 82.81 181 GLN A CA 1
ATOM 1425 C C . GLN A 1 181 ? 6.969 -8.830 -26.871 1.00 82.81 181 GLN A C 1
ATOM 1427 O O . GLN A 1 181 ? 6.441 -9.593 -27.678 1.00 82.81 181 GLN A O 1
ATOM 1432 N N . GLN A 1 182 ? 7.791 -7.851 -27.252 1.00 84.25 182 GLN A N 1
ATOM 1433 C CA . GLN A 1 182 ? 8.176 -7.628 -28.643 1.00 84.25 182 GLN A CA 1
ATOM 1434 C C . GLN A 1 182 ? 8.990 -8.803 -29.188 1.00 84.25 182 GLN A C 1
ATOM 1436 O O . GLN A 1 182 ? 8.684 -9.289 -30.274 1.00 84.25 182 GLN A O 1
ATOM 1441 N N . ALA A 1 183 ? 9.960 -9.321 -28.431 1.00 83.19 183 ALA A N 1
ATOM 1442 C CA . ALA A 1 183 ? 10.727 -10.503 -28.816 1.00 83.19 183 ALA A CA 1
ATOM 1443 C C . ALA A 1 183 ? 9.820 -11.732 -29.014 1.00 83.19 183 ALA A C 1
ATOM 1445 O O . ALA A 1 183 ? 9.924 -12.427 -30.028 1.00 83.19 183 ALA A O 1
ATOM 1446 N N . ALA A 1 184 ? 8.872 -11.962 -28.100 1.00 82.88 184 ALA A N 1
ATOM 1447 C CA . ALA A 1 184 ? 7.889 -13.038 -28.215 1.00 82.88 184 ALA A CA 1
ATOM 1448 C C . ALA A 1 184 ? 6.955 -12.846 -29.423 1.00 82.88 184 ALA A C 1
ATOM 1450 O O . ALA A 1 184 ? 6.690 -13.795 -30.162 1.00 82.88 184 ALA A O 1
ATOM 1451 N N . ALA A 1 185 ? 6.487 -11.619 -29.670 1.00 84.50 185 ALA A N 1
ATOM 1452 C CA . ALA A 1 185 ? 5.657 -11.292 -30.826 1.00 84.50 185 ALA A CA 1
ATOM 1453 C C . ALA A 1 185 ? 6.407 -11.512 -32.147 1.00 84.50 185 ALA A C 1
ATOM 1455 O O . ALA A 1 185 ? 5.845 -12.087 -33.079 1.00 84.50 185 ALA A O 1
ATOM 1456 N N . VAL A 1 186 ? 7.681 -11.115 -32.225 1.00 84.81 186 VAL A N 1
ATOM 1457 C CA . VAL A 1 186 ? 8.541 -11.384 -33.386 1.00 84.81 186 VAL A CA 1
ATOM 1458 C C . VAL A 1 186 ? 8.694 -12.891 -33.597 1.00 84.81 186 VAL A C 1
ATOM 1460 O O . VAL A 1 186 ? 8.498 -13.361 -34.717 1.00 84.81 186 VAL A O 1
ATOM 1463 N N . GLY A 1 187 ? 8.957 -13.660 -32.536 1.00 82.94 187 GLY A N 1
ATOM 1464 C CA . GLY A 1 187 ? 9.059 -15.121 -32.603 1.00 82.94 187 GLY A CA 1
ATOM 1465 C C . GLY A 1 187 ? 7.777 -15.797 -33.099 1.00 82.94 187 GLY A C 1
ATOM 1466 O O . GLY A 1 187 ? 7.827 -16.632 -34.000 1.00 82.94 187 GLY A O 1
ATOM 1467 N N . ASN A 1 188 ? 6.616 -15.392 -32.580 1.00 86.00 188 ASN A N 1
ATOM 1468 C CA . ASN A 1 188 ? 5.320 -15.957 -32.969 1.00 86.00 188 ASN A CA 1
ATOM 1469 C C . ASN A 1 188 ? 4.934 -15.607 -34.414 1.00 86.00 188 ASN A C 1
ATOM 1471 O O . ASN A 1 188 ? 4.388 -16.441 -35.138 1.00 86.00 188 ASN A O 1
ATOM 1475 N N . ASN A 1 189 ? 5.251 -14.387 -34.856 1.00 85.31 189 ASN A N 1
ATOM 1476 C CA . ASN A 1 189 ? 4.874 -13.891 -36.179 1.00 85.31 189 ASN A CA 1
ATOM 1477 C C . ASN A 1 189 ? 5.901 -14.222 -37.270 1.00 85.31 189 ASN A C 1
ATOM 1479 O O . ASN A 1 189 ? 5.614 -14.017 -38.449 1.00 85.31 189 ASN A O 1
ATOM 1483 N N . ILE A 1 190 ? 7.070 -14.779 -36.929 1.00 85.44 190 ILE A N 1
ATOM 1484 C CA . ILE A 1 190 ? 8.145 -15.042 -37.900 1.00 85.44 190 ILE A CA 1
ATOM 1485 C C . ILE A 1 190 ? 7.688 -15.938 -39.055 1.00 85.44 190 ILE A C 1
ATOM 1487 O O . ILE A 1 190 ? 8.112 -15.762 -40.198 1.00 85.44 190 ILE A O 1
ATOM 1491 N N . ASN A 1 191 ? 6.776 -16.871 -38.768 1.00 81.31 191 ASN A N 1
ATOM 1492 C CA . ASN A 1 191 ? 6.226 -17.798 -39.749 1.00 81.31 191 ASN A CA 1
ATOM 1493 C C . ASN A 1 191 ? 5.199 -17.147 -40.686 1.00 81.31 191 ASN A C 1
ATOM 1495 O O . ASN A 1 191 ? 4.969 -17.679 -41.769 1.00 81.31 191 ASN A O 1
ATOM 1499 N N . MET A 1 192 ? 4.637 -16.000 -40.294 1.00 83.81 192 MET A N 1
ATOM 1500 C CA . MET A 1 192 ? 3.700 -15.207 -41.095 1.00 83.81 192 MET A CA 1
ATOM 1501 C C . MET A 1 192 ? 4.410 -14.217 -42.032 1.00 83.81 192 MET A C 1
ATOM 1503 O O . MET A 1 192 ? 3.781 -13.698 -42.949 1.00 83.81 192 MET A O 1
ATOM 1507 N N . LEU A 1 193 ? 5.709 -13.970 -41.829 1.00 84.50 193 LEU A N 1
ATOM 1508 C CA . LEU A 1 193 ? 6.514 -13.101 -42.692 1.00 84.50 193 LEU A CA 1
ATOM 1509 C C . LEU A 1 193 ? 6.829 -13.773 -44.031 1.00 84.50 193 LEU A C 1
ATOM 1511 O O . LEU A 1 193 ? 7.108 -14.981 -44.083 1.00 84.50 193 LEU A O 1
ATOM 1515 N N . SER A 1 194 ? 6.877 -12.964 -45.093 1.00 89.38 194 SER A N 1
ATOM 1516 C CA . SER A 1 194 ? 7.359 -13.402 -46.404 1.00 89.38 194 SER A CA 1
ATOM 1517 C C . SER A 1 194 ? 8.837 -13.813 -46.355 1.00 89.38 194 SER A C 1
ATOM 1519 O O . SER A 1 194 ? 9.583 -13.460 -45.438 1.00 89.38 194 SER A O 1
ATOM 1521 N N . LEU A 1 195 ? 9.285 -14.575 -47.357 1.00 85.31 195 LEU A N 1
ATOM 1522 C CA . LEU A 1 195 ? 10.674 -15.041 -47.449 1.00 85.31 195 LEU A CA 1
ATOM 1523 C C . LEU A 1 195 ? 11.691 -13.888 -47.430 1.00 85.31 195 LEU A C 1
ATOM 1525 O O . LEU A 1 195 ? 12.732 -14.010 -46.783 1.00 85.31 195 LEU A O 1
ATOM 1529 N N . ASP A 1 196 ? 11.383 -12.774 -48.094 1.00 86.62 196 ASP A N 1
ATOM 1530 C CA . ASP A 1 196 ? 12.277 -11.616 -48.163 1.00 86.62 196 ASP A CA 1
ATOM 1531 C C . ASP A 1 196 ? 12.296 -10.826 -46.848 1.00 86.62 196 ASP A C 1
ATOM 1533 O O . ASP A 1 196 ? 13.369 -10.459 -46.363 1.00 86.62 196 ASP A O 1
ATOM 1537 N N . GLU A 1 197 ? 11.138 -10.641 -46.205 1.00 85.00 197 GLU A N 1
ATOM 1538 C CA . GLU A 1 197 ? 11.044 -10.008 -44.881 1.00 85.00 197 GLU A CA 1
ATOM 1539 C C . GLU A 1 197 ? 11.763 -10.833 -43.810 1.00 85.00 197 GLU A C 1
ATOM 1541 O O . GLU A 1 197 ? 12.494 -10.284 -42.984 1.00 85.00 197 GLU A O 1
ATOM 1546 N N . ARG A 1 198 ? 11.630 -12.164 -43.863 1.00 84.94 198 ARG A N 1
ATOM 1547 C CA . ARG A 1 198 ? 12.312 -13.078 -42.942 1.00 84.94 198 ARG A CA 1
ATOM 1548 C C . ARG A 1 198 ? 13.826 -13.043 -43.124 1.00 84.94 198 ARG A C 1
ATOM 1550 O O . ARG A 1 198 ? 14.550 -12.995 -42.134 1.00 84.94 198 ARG A O 1
ATOM 1557 N N . ARG A 1 199 ? 14.326 -13.034 -44.367 1.00 83.88 199 ARG A N 1
ATOM 1558 C CA . ARG A 1 199 ? 15.769 -12.892 -44.639 1.00 83.88 199 ARG A CA 1
ATOM 1559 C C . ARG A 1 199 ? 16.313 -11.568 -44.126 1.00 83.88 199 ARG A C 1
ATOM 1561 O O . ARG A 1 199 ? 17.380 -11.558 -43.519 1.00 83.88 199 ARG A O 1
ATOM 1568 N N . LYS A 1 200 ? 15.583 -10.471 -44.340 1.00 86.81 200 LYS A N 1
ATOM 1569 C CA . LYS A 1 200 ? 15.983 -9.149 -43.853 1.00 86.81 200 LYS A CA 1
ATOM 1570 C C . LYS A 1 200 ? 16.061 -9.123 -42.325 1.00 86.81 200 LYS A C 1
ATOM 1572 O O . LYS A 1 200 ? 17.073 -8.685 -41.793 1.00 86.81 200 LYS A O 1
ATOM 1577 N N . LEU A 1 201 ? 15.049 -9.666 -41.644 1.00 84.81 201 LEU A N 1
ATOM 1578 C CA . LEU A 1 201 ? 15.014 -9.770 -40.184 1.00 84.81 201 LEU A CA 1
ATOM 1579 C C . LEU A 1 201 ? 16.176 -10.615 -39.635 1.00 84.81 201 LEU A C 1
ATOM 1581 O O . LEU A 1 201 ? 16.889 -10.182 -38.732 1.00 84.81 201 LEU A O 1
ATOM 1585 N N . MET A 1 202 ? 16.410 -11.799 -40.205 1.00 84.31 202 MET A N 1
ATOM 1586 C CA . MET A 1 202 ? 17.510 -12.671 -39.777 1.00 84.31 202 MET A CA 1
ATOM 1587 C C . MET A 1 202 ? 18.884 -12.049 -40.049 1.00 84.31 202 MET A C 1
ATOM 1589 O O . MET A 1 202 ? 19.789 -12.204 -39.235 1.00 84.31 202 MET A O 1
ATOM 1593 N N . GLY A 1 203 ? 19.032 -11.307 -41.151 1.00 84.50 203 GLY A N 1
ATOM 1594 C CA . GLY A 1 203 ? 20.246 -10.549 -41.449 1.00 84.50 203 GLY A CA 1
ATOM 1595 C C . GLY A 1 203 ? 20.510 -9.443 -40.426 1.00 84.50 203 GLY A C 1
ATOM 1596 O O . GLY A 1 203 ? 21.631 -9.319 -39.944 1.00 84.50 203 GLY A O 1
ATOM 1597 N N . THR A 1 204 ? 19.478 -8.688 -40.035 1.00 82.56 204 THR A N 1
ATOM 1598 C CA . THR A 1 204 ? 19.613 -7.657 -38.992 1.00 82.56 204 THR A CA 1
ATOM 1599 C C . THR A 1 204 ? 19.942 -8.251 -37.624 1.00 82.56 204 THR A C 1
ATOM 1601 O O . THR A 1 204 ? 20.827 -7.742 -36.948 1.00 82.56 204 THR A O 1
ATOM 1604 N N . ILE A 1 205 ? 19.301 -9.363 -37.240 1.00 82.38 205 ILE A N 1
ATOM 1605 C CA . ILE A 1 205 ? 19.582 -10.044 -35.966 1.00 82.38 205 ILE A CA 1
ATOM 1606 C C . ILE A 1 205 ? 21.013 -10.600 -35.953 1.00 82.38 205 ILE A C 1
ATOM 1608 O O . ILE A 1 205 ? 21.707 -10.482 -34.947 1.00 82.38 205 ILE A O 1
ATOM 1612 N N . GLY A 1 206 ? 21.463 -11.181 -37.070 1.00 79.06 206 GLY A N 1
ATOM 1613 C CA . GLY A 1 206 ? 22.824 -11.696 -37.217 1.00 79.06 206 GLY A CA 1
ATOM 1614 C C . GLY A 1 206 ? 23.892 -10.611 -37.061 1.00 79.06 206 GLY A C 1
ATOM 1615 O O . GLY A 1 206 ? 24.850 -10.825 -36.328 1.00 79.06 206 GLY A O 1
ATOM 1616 N N . ALA A 1 207 ? 23.689 -9.439 -37.673 1.00 76.62 207 ALA A N 1
ATOM 1617 C CA . ALA A 1 207 ? 24.608 -8.305 -37.556 1.00 76.62 207 ALA A CA 1
ATOM 1618 C C . ALA A 1 207 ? 24.700 -7.770 -36.114 1.00 76.62 207 ALA A C 1
ATOM 1620 O O . ALA A 1 207 ? 25.796 -7.558 -35.602 1.00 76.62 207 ALA A O 1
ATOM 1621 N N . SER A 1 208 ? 23.567 -7.632 -35.416 1.00 71.75 208 SER A N 1
ATOM 1622 C CA . SER A 1 208 ? 23.561 -7.198 -34.011 1.00 71.75 208 SER A CA 1
ATOM 1623 C C . SER A 1 208 ? 24.230 -8.209 -33.066 1.00 71.75 208 SER A C 1
ATOM 1625 O O . SER A 1 208 ? 24.837 -7.822 -32.073 1.00 71.75 208 SER A O 1
ATOM 1627 N N . LEU A 1 209 ? 24.165 -9.509 -33.371 1.00 69.31 209 LEU A N 1
ATOM 1628 C CA . LEU A 1 209 ? 24.856 -10.567 -32.616 1.00 69.31 209 LEU A CA 1
ATOM 1629 C C . LEU A 1 209 ? 26.386 -10.481 -32.717 1.00 69.31 209 LEU A C 1
ATOM 1631 O O . LEU A 1 209 ? 27.089 -10.992 -31.844 1.00 69.31 209 LEU A O 1
ATOM 1635 N N . GLU A 1 210 ? 26.896 -9.874 -33.784 1.00 68.50 210 GLU A N 1
ATOM 1636 C CA . GLU A 1 210 ? 28.324 -9.675 -34.024 1.00 68.50 210 GLU A CA 1
ATOM 1637 C C . GLU A 1 210 ? 28.843 -8.447 -33.255 1.00 68.50 210 GLU A C 1
ATOM 1639 O O . GLU A 1 210 ? 29.862 -8.550 -32.577 1.00 68.50 210 GLU A O 1
ATOM 1644 N N . GLU A 1 211 ? 28.070 -7.355 -33.210 1.00 61.94 211 GLU A N 1
ATOM 1645 C CA . GLU A 1 211 ? 28.363 -6.170 -32.382 1.00 61.94 211 GLU A CA 1
ATOM 1646 C C . GLU A 1 211 ? 28.402 -6.495 -30.876 1.00 61.94 211 GLU A C 1
ATOM 1648 O O . GLU A 1 211 ? 29.283 -6.029 -30.154 1.00 61.94 211 GLU A O 1
ATOM 1653 N N . VAL A 1 212 ? 27.501 -7.354 -30.380 1.00 58.12 212 VAL A N 1
ATOM 1654 C CA . VAL A 1 212 ? 27.484 -7.759 -28.958 1.00 58.12 212 VAL A CA 1
ATOM 1655 C C . VAL A 1 212 ? 28.739 -8.554 -28.569 1.00 58.12 212 VAL A C 1
ATOM 1657 O O . VAL A 1 212 ? 29.199 -8.462 -27.430 1.00 58.12 212 VAL A O 1
ATOM 1660 N N . LYS A 1 213 ? 29.340 -9.309 -29.498 1.00 56.38 213 LYS A N 1
ATOM 1661 C CA . LYS A 1 213 ? 30.589 -10.044 -29.233 1.00 56.38 213 LYS A CA 1
ATOM 1662 C C . LYS A 1 213 ? 31.799 -9.123 -29.115 1.00 56.38 213 LYS A C 1
ATOM 1664 O O . LYS A 1 213 ? 32.708 -9.452 -28.364 1.00 56.38 213 LYS A O 1
ATOM 1669 N N . GLU A 1 214 ? 31.818 -7.990 -29.812 1.00 49.16 214 GLU A N 1
ATOM 1670 C CA . GLU A 1 214 ? 32.917 -7.021 -29.711 1.00 49.16 214 GLU A CA 1
ATOM 1671 C C . GLU A 1 214 ? 32.886 -6.237 -28.389 1.00 49.16 214 GLU A C 1
ATOM 1673 O O . GLU A 1 214 ? 33.939 -5.911 -27.847 1.00 49.16 214 GLU A O 1
ATOM 1678 N N . VAL A 1 215 ? 31.700 -6.005 -27.813 1.00 48.66 215 VAL A N 1
ATOM 1679 C CA . VAL A 1 215 ? 31.538 -5.271 -26.542 1.00 48.66 215 VAL A CA 1
ATOM 1680 C C . VAL A 1 215 ? 31.935 -6.104 -25.311 1.00 48.66 215 VAL A C 1
ATOM 1682 O O . VAL A 1 215 ? 32.364 -5.544 -24.308 1.00 48.66 215 VAL A O 1
ATOM 1685 N N . VAL A 1 216 ? 31.836 -7.437 -25.370 1.00 45.97 216 VAL A N 1
ATOM 1686 C CA . VAL A 1 216 ? 32.163 -8.341 -24.242 1.00 45.97 216 VAL A CA 1
ATOM 1687 C C . VAL A 1 216 ? 33.661 -8.705 -24.182 1.00 45.97 216 VAL A C 1
ATOM 1689 O O . VAL A 1 216 ? 34.112 -9.318 -23.218 1.00 45.97 216 VAL A O 1
ATOM 1692 N N . VAL A 1 217 ? 34.457 -8.329 -25.190 1.00 42.50 217 VAL A N 1
ATOM 1693 C CA . VAL A 1 217 ? 35.888 -8.693 -25.309 1.00 42.50 217 VAL A CA 1
ATOM 1694 C C . VAL A 1 217 ? 36.840 -7.559 -24.864 1.00 42.50 217 VAL A C 1
ATOM 1696 O O . VAL A 1 217 ? 38.052 -7.669 -25.045 1.00 42.50 217 VAL A O 1
ATOM 1699 N N . VAL A 1 218 ? 36.332 -6.495 -24.229 1.00 38.50 218 VAL A N 1
ATOM 1700 C CA . VAL A 1 218 ? 37.143 -5.383 -23.680 1.00 38.50 218 VAL A CA 1
ATOM 1701 C C . VAL A 1 218 ? 37.192 -5.416 -22.158 1.00 38.50 218 VAL A C 1
ATOM 1703 O O . VAL A 1 218 ? 36.114 -5.526 -21.537 1.00 38.50 218 VAL A O 1
#

pLDDT: mean 75.07, std 13.68, range [35.53, 91.12]

Foldseek 3Di:
DDDDCVVVVVPPDDDDCCVVPVPPPPDDVPPPVLLCQCLPDPDPVSNCVSCVNDDCPDLSVQLSVVVNVLVVVLVVLVVLQVLLVVLVVLVVLLVVCCVVQNDDDPVCLVVDDLVSLQSLLCNQPVGGDDDDSVVSSVCSVPGDDRDDRDHCDVVSVVVSVCSVPDRRDSCNTPVVVVVVVVVVVCVVCLVVDDPVRNVVVVVVVVVVVVVVVVVVPD

Secondary structure (DSSP, 8-state):
----GGGHHHHS----GGGTTT---S-----HHHHHHHHT--SHHHHHHHTTT--TTSHHHHHHHHHHHHHHHHHHHHHHHHHHHHHHHHHHHHHHHHHHH-S--TTGGGTS-HHHHHHHHHHHHSS---S-HHHHHHHHHHSPSPP---PPPHHHHHHHHHHHH----GGGSHHHHHHHHHHHHHHHHGGGS-HHHHHHHHHHHHHHHHHHHHHTT-

Sequence (218 aa):
MAYAGDRLRITAPKRSIKQFERGESVTVAHPHEHLRALAACTTHGATFHQTKGDMINSDEFFQSKMMEQRDADIKALKQKKENTMALQKAKDEADAIIAEKGEPTTENMKEFSATELDILHKYKFGKKGQGKKADVLKAYLEAPPPLKIVPWSPEDEEELRRLETDEIPLEDTALATAVHQQAAAVGNNINMLSLDERRKLMGTIGASLEEVKEVVVV

Mean predicted aligned error: 15.26 Å